Protein AF-0000000067510847 (afdb_homodimer)

Sequence (204 aa):
MKSINRYKFTFGEKTLTLTTDKDNLFMEEVERVAKEKYQALKNHLPEADDETIAILMAINTLSTQLSREIAIEKMEAEILDLRQKTLVGLQEKANQIDVNEVMKSINRYKFTFGEKTLTLTTDKDNLFMEEVERVAKEKYQALKNHLPEADDETIAILMAINTLSTQLSREIAIEKMEAEILDLRQKTLVGLQEKANQIDVNEV

Foldseek 3Di:
DLDWDWDWADQDPDIDIDTDSDDPVVVVVVRVVNVVQLVVVCVVVVPDDRVVSVVVVVVVVVVVVVVVVVVVVVVVVVVVVVVVVVVVVVVVVVVVVVVVVD/DLDWDWDWADQDPDIDIDTDSDDPVVVVVVRVVRVVQLVVVCVVVVPDDRVRSVVVVVVVVVVVVVVVVVVVVVVVVVVVVVVVVVVVVVVVVVVVVVVVVD

Nearest PDB structures (foldseek):
  2mmv-assembly1_B  TM=8.091E-01  e=3.536E-02  Geobacillus stearothermophilus
  2mmv-assembly1_B  TM=7.977E-01  e=3.903E-02  Geobacillus stearothermophilus
  3vr4-assembly1_G  TM=4.146E-01  e=9.503E+00  Enterococcus hirae

Structure (mmCIF, N/CA/C/O backbone):
data_AF-0000000067510847-model_v1
#
loop_
_entity.id
_entity.type
_entity.pdbx_description
1 polymer 'Hypothetical protei'
#
loop_
_atom_site.group_PDB
_atom_site.id
_atom_site.type_symbol
_atom_site.label_atom_id
_atom_site.label_alt_id
_atom_site.label_comp_id
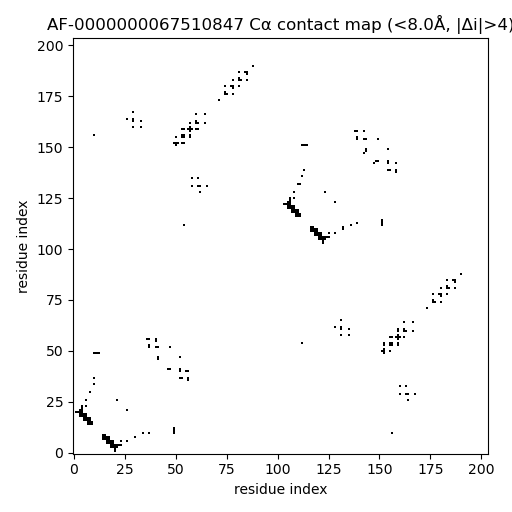_atom_site.label_asym_id
_atom_site.label_entity_id
_atom_site.label_seq_id
_atom_site.pdbx_PDB_ins_code
_atom_site.Cartn_x
_atom_site.Cartn_y
_atom_site.Cartn_z
_atom_site.occupancy
_atom_site.B_iso_or_equiv
_atom_site.auth_seq_id
_atom_site.auth_comp_id
_atom_site.auth_asym_id
_atom_site.auth_atom_id
_atom_site.pdbx_PDB_model_num
ATOM 1 N N . MET A 1 1 ? 23.875 8.562 -8.578 1 47.09 1 MET A N 1
ATOM 2 C CA . MET A 1 1 ? 23.453 7.309 -9.203 1 47.09 1 MET A CA 1
ATOM 3 C C . MET A 1 1 ? 22.719 6.422 -8.203 1 47.09 1 MET A C 1
ATOM 5 O O . MET A 1 1 ? 23.203 6.219 -7.082 1 47.09 1 MET A O 1
ATOM 9 N N . LYS A 1 2 ? 21.422 6.328 -8.297 1 62.88 2 LYS A N 1
ATOM 10 C CA . LYS A 1 2 ? 20.812 5.492 -7.266 1 62.88 2 LYS A CA 1
ATOM 11 C C . LYS A 1 2 ? 21.312 4.051 -7.359 1 62.88 2 LYS A C 1
ATOM 13 O O . LYS A 1 2 ? 21.422 3.492 -8.453 1 62.88 2 LYS A O 1
ATOM 18 N N . SER A 1 3 ? 22.078 3.643 -6.355 1 73.31 3 SER A N 1
ATOM 19 C CA . SER A 1 3 ? 22.719 2.334 -6.352 1 73.31 3 SER A CA 1
ATOM 20 C C . SER A 1 3 ? 21.703 1.218 -6.605 1 73.31 3 SER A C 1
ATOM 22 O O . SER A 1 3 ? 20.656 1.165 -5.961 1 73.31 3 SER A O 1
ATOM 24 N N . ILE A 1 4 ? 21.844 0.563 -7.828 1 84.19 4 ILE A N 1
ATOM 25 C CA . ILE A 1 4 ? 21.016 -0.591 -8.18 1 84.19 4 ILE A CA 1
ATOM 26 C C . ILE A 1 4 ? 21.453 -1.799 -7.352 1 84.19 4 ILE A C 1
ATOM 28 O O . ILE A 1 4 ? 22.641 -2.098 -7.242 1 84.19 4 ILE A O 1
ATOM 32 N N . ASN A 1 5 ? 20.469 -2.295 -6.613 1 88.06 5 ASN A N 1
ATOM 33 C CA . ASN A 1 5 ? 20.688 -3.447 -5.746 1 88.06 5 ASN A CA 1
ATOM 34 C C . ASN A 1 5 ? 19.906 -4.668 -6.23 1 88.06 5 ASN A C 1
ATOM 36 O O . ASN A 1 5 ? 18.828 -4.535 -6.793 1 88.06 5 ASN A O 1
ATOM 40 N N . ARG A 1 6 ? 20.672 -5.809 -6.035 1 93.5 6 ARG A N 1
ATOM 41 C CA . ARG A 1 6 ? 20 -7.078 -6.328 1 93.5 6 ARG A CA 1
ATOM 42 C C . ARG A 1 6 ? 19.625 -7.809 -5.047 1 93.5 6 ARG A C 1
ATOM 44 O O . ARG A 1 6 ? 20.453 -7.965 -4.148 1 93.5 6 ARG A O 1
ATOM 51 N N . TYR A 1 7 ? 18.312 -8.25 -4.938 1 96.31 7 TYR A N 1
ATOM 52 C CA . TYR A 1 7 ? 17.797 -8.875 -3.727 1 96.31 7 TYR A CA 1
ATOM 53 C C . TYR A 1 7 ? 17.047 -10.164 -4.059 1 96.31 7 TYR A C 1
ATOM 55 O O . TYR A 1 7 ? 16.156 -10.164 -4.914 1 96.31 7 TYR A O 1
ATOM 63 N N . LYS A 1 8 ? 17.469 -11.219 -3.35 1 96.88 8 LYS A N 1
ATOM 64 C CA . LYS A 1 8 ? 16.797 -12.5 -3.533 1 96.88 8 LYS A CA 1
ATOM 65 C C . LYS A 1 8 ? 15.57 -12.609 -2.625 1 96.88 8 LYS A C 1
ATOM 67 O O . LYS A 1 8 ? 15.688 -12.492 -1.401 1 96.88 8 LYS A O 1
ATOM 72 N N . PHE A 1 9 ? 14.375 -12.844 -3.232 1 97.25 9 PHE A N 1
ATOM 73 C CA . PHE A 1 9 ? 13.102 -12.93 -2.527 1 97.25 9 PHE A CA 1
ATOM 74 C C . PHE A 1 9 ? 12.438 -14.281 -2.76 1 97.25 9 PHE A C 1
ATOM 76 O O . PHE A 1 9 ? 12.289 -14.719 -3.902 1 97.25 9 PHE A O 1
ATOM 83 N N . THR A 1 10 ? 12.07 -14.867 -1.615 1 96.44 10 THR A N 1
ATOM 84 C CA . THR A 1 10 ? 11.406 -16.172 -1.721 1 96.44 10 THR A CA 1
ATOM 85 C C . THR A 1 10 ? 9.953 -16.062 -1.269 1 96.44 10 THR A C 1
ATOM 87 O O . THR A 1 10 ? 9.664 -15.531 -0.195 1 96.44 10 THR A O 1
ATOM 90 N N . PHE A 1 11 ? 9.023 -16.516 -2.049 1 96.81 11 PHE A N 1
ATOM 91 C CA . PHE A 1 11 ? 7.594 -16.609 -1.782 1 96.81 11 PHE A CA 1
ATOM 92 C C . PHE A 1 11 ? 7.09 -18.031 -2.039 1 96.81 11 PHE A C 1
ATOM 94 O O . PHE A 1 11 ? 7.066 -18.484 -3.184 1 96.81 11 PHE A O 1
ATOM 101 N N . GLY A 1 12 ? 6.598 -18.625 -0.978 1 92.75 12 GLY A N 1
ATOM 102 C CA . GLY A 1 12 ? 6.285 -20.047 -1.14 1 92.75 12 GLY A CA 1
ATOM 103 C C . GLY A 1 12 ? 7.461 -20.859 -1.644 1 92.75 12 GLY A C 1
ATOM 104 O O . GLY A 1 12 ? 8.539 -20.844 -1.044 1 92.75 12 GLY A O 1
ATOM 105 N N . GLU A 1 13 ? 7.254 -21.469 -2.807 1 92.5 13 GLU A N 1
ATOM 106 C CA . GLU A 1 13 ? 8.312 -22.312 -3.361 1 92.5 13 GLU A CA 1
ATOM 107 C C . GLU A 1 13 ? 9.117 -21.547 -4.414 1 92.5 13 GLU A C 1
ATOM 109 O O . GLU A 1 13 ? 10.109 -22.078 -4.938 1 92.5 13 GLU A O 1
ATOM 114 N N . LYS A 1 14 ? 8.773 -20.312 -4.652 1 95.69 14 LYS A N 1
ATOM 115 C CA . LYS A 1 14 ? 9.422 -19.562 -5.719 1 95.69 14 LYS A CA 1
ATOM 116 C C . LYS A 1 14 ? 10.398 -18.531 -5.148 1 95.69 14 LYS A C 1
ATOM 118 O O . LYS A 1 14 ? 10.086 -17.844 -4.18 1 95.69 14 LYS A O 1
ATOM 123 N N . THR A 1 15 ? 11.586 -18.562 -5.742 1 97.12 15 THR A N 1
ATOM 124 C CA . THR A 1 15 ? 12.594 -17.562 -5.434 1 97.12 15 THR A CA 1
ATOM 125 C C . THR A 1 15 ? 12.852 -16.656 -6.637 1 97.12 15 THR A C 1
ATOM 127 O O . THR A 1 15 ? 13.008 -17.156 -7.758 1 97.12 15 THR A O 1
ATOM 130 N N . LEU A 1 16 ? 12.836 -15.336 -6.379 1 96.62 16 LEU A N 1
ATOM 131 C CA . LEU A 1 16 ? 13.047 -14.336 -7.418 1 96.62 16 LEU A CA 1
ATOM 132 C C . LEU A 1 16 ? 14.195 -13.398 -7.043 1 96.62 16 LEU A C 1
ATOM 134 O O . LEU A 1 16 ? 14.352 -13.039 -5.875 1 96.62 16 LEU A O 1
ATOM 138 N N . THR A 1 17 ? 14.992 -13.078 -8.062 1 96.56 17 THR A N 1
ATOM 139 C CA . THR A 1 17 ? 15.961 -12 -7.871 1 96.56 17 THR A CA 1
ATOM 140 C C . THR A 1 17 ? 15.375 -10.664 -8.328 1 96.56 17 THR A C 1
ATOM 142 O O . THR A 1 17 ? 15.023 -10.5 -9.492 1 96.56 17 THR A O 1
ATOM 145 N N . LEU A 1 18 ? 15.312 -9.773 -7.387 1 95.88 18 LEU A N 1
ATOM 146 C CA . LEU A 1 18 ? 14.719 -8.469 -7.645 1 95.88 18 LEU A CA 1
ATOM 147 C C . LEU A 1 18 ? 15.797 -7.402 -7.812 1 95.88 18 LEU A C 1
ATOM 149 O O . LEU A 1 18 ? 16.797 -7.402 -7.086 1 95.88 18 LEU A O 1
ATOM 153 N N . THR A 1 19 ? 15.617 -6.555 -8.773 1 94.5 19 THR A N 1
ATOM 154 C CA . THR A 1 19 ? 16.422 -5.355 -8.93 1 94.5 19 THR A CA 1
ATOM 155 C C . THR A 1 19 ? 15.703 -4.137 -8.359 1 94.5 19 THR A C 1
ATOM 157 O O . THR A 1 19 ? 14.539 -3.898 -8.664 1 94.5 19 THR A O 1
ATOM 160 N N . THR A 1 20 ? 16.422 -3.457 -7.426 1 93.81 20 THR A N 1
ATOM 161 C CA . THR A 1 20 ? 15.742 -2.381 -6.719 1 93.81 20 THR A CA 1
ATOM 162 C C . THR A 1 20 ? 16.703 -1.241 -6.406 1 93.81 20 THR A C 1
ATOM 164 O O . THR A 1 20 ? 17.922 -1.431 -6.422 1 93.81 20 THR A O 1
ATOM 167 N N . ASP A 1 21 ? 16.156 -0.081 -6.234 1 93.31 21 ASP A N 1
ATOM 168 C CA . ASP A 1 21 ? 16.938 1.066 -5.781 1 93.31 21 ASP A CA 1
ATOM 169 C C . ASP A 1 21 ? 16.922 1.177 -4.258 1 93.31 21 ASP A C 1
ATOM 171 O O . ASP A 1 21 ? 17.562 2.066 -3.689 1 93.31 21 ASP A O 1
ATOM 175 N N . LYS A 1 22 ? 16.219 0.198 -3.617 1 94.44 22 LYS A N 1
ATOM 176 C CA . LYS A 1 22 ? 16.125 0.182 -2.16 1 94.44 22 LYS A CA 1
ATOM 177 C C . LYS A 1 22 ? 17.281 -0.608 -1.546 1 94.44 22 LYS A C 1
ATOM 179 O O . LYS A 1 22 ? 17.812 -1.531 -2.17 1 94.44 22 LYS A O 1
ATOM 184 N N . ASP A 1 23 ? 17.641 -0.23 -0.343 1 93.38 23 ASP A N 1
ATOM 185 C CA . ASP A 1 23 ? 18.75 -0.931 0.309 1 93.38 23 ASP A CA 1
ATOM 186 C C . ASP A 1 23 ? 18.281 -2.266 0.888 1 93.38 23 ASP A C 1
ATOM 188 O O . ASP A 1 23 ? 17.078 -2.537 0.95 1 93.38 23 ASP A O 1
ATOM 192 N N . ASN A 1 24 ? 19.281 -3.039 1.397 1 92.69 24 ASN A N 1
ATOM 193 C CA . ASN A 1 24 ? 19 -4.398 1.851 1 92.69 24 ASN A CA 1
ATOM 194 C C . ASN A 1 24 ? 18.141 -4.402 3.107 1 92.69 24 ASN A C 1
ATOM 196 O O . ASN A 1 24 ? 17.266 -5.266 3.268 1 92.69 24 ASN A O 1
ATOM 200 N N . LEU A 1 25 ? 18.406 -3.504 3.992 1 94.75 25 LEU A N 1
ATOM 201 C CA . LEU A 1 25 ? 17.625 -3.455 5.227 1 94.75 25 LEU A CA 1
ATOM 202 C C . LEU A 1 25 ? 16.156 -3.217 4.93 1 94.75 25 LEU A C 1
ATOM 204 O O . LEU A 1 25 ? 15.281 -3.844 5.543 1 94.75 25 LEU A O 1
ATOM 208 N N . PHE A 1 26 ? 15.914 -2.35 4.02 1 96 26 PHE A N 1
ATOM 209 C CA . PHE A 1 26 ? 14.539 -2.078 3.602 1 96 26 PHE A CA 1
ATOM 210 C C . PHE A 1 26 ? 13.914 -3.311 2.955 1 96 26 PHE A C 1
ATOM 212 O O . PHE A 1 26 ? 12.781 -3.672 3.268 1 96 26 PHE A O 1
ATOM 219 N N . MET A 1 27 ? 14.656 -3.982 2.121 1 96.69 27 MET A N 1
ATOM 220 C CA . MET A 1 27 ? 14.148 -5.148 1.409 1 96.69 27 MET A CA 1
ATOM 221 C C . MET A 1 27 ? 13.906 -6.309 2.369 1 96.69 27 MET A C 1
ATOM 223 O O . MET A 1 27 ? 12.977 -7.098 2.178 1 96.69 27 MET A O 1
ATOM 227 N N . GLU A 1 28 ? 14.695 -6.387 3.369 1 96.81 28 GLU A N 1
ATOM 228 C CA . GLU A 1 28 ? 14.477 -7.387 4.414 1 96.81 28 GLU A CA 1
ATOM 229 C C . GLU A 1 28 ? 13.156 -7.148 5.133 1 96.81 28 GLU A C 1
ATOM 231 O O . GLU A 1 28 ? 12.461 -8.102 5.492 1 96.81 28 GLU A O 1
ATOM 236 N N . GLU A 1 29 ? 12.852 -5.902 5.332 1 97.31 29 GLU A N 1
ATOM 237 C CA . GLU A 1 29 ? 11.586 -5.562 5.973 1 97.31 29 GLU A CA 1
ATOM 238 C C . GLU A 1 29 ? 10.406 -5.914 5.074 1 97.31 29 GLU A C 1
ATOM 240 O O . GLU A 1 29 ? 9.391 -6.426 5.547 1 97.31 29 GLU A O 1
ATOM 245 N N . VAL A 1 30 ? 10.555 -5.625 3.799 1 97.69 30 VAL A N 1
ATOM 246 C CA . VAL A 1 30 ? 9.523 -6.004 2.842 1 97.69 30 VAL A CA 1
ATOM 247 C C . VAL A 1 30 ? 9.289 -7.512 2.895 1 97.69 30 VAL A C 1
ATOM 249 O O . VAL A 1 30 ? 8.148 -7.973 2.961 1 97.69 30 VAL A O 1
ATOM 252 N N . GLU A 1 31 ? 10.398 -8.234 2.863 1 97.75 31 GLU A N 1
ATOM 253 C CA . GLU A 1 31 ? 10.305 -9.688 2.889 1 97.75 31 GLU A CA 1
ATOM 254 C C . GLU A 1 31 ? 9.648 -10.18 4.176 1 97.75 31 GLU A C 1
ATOM 256 O O . GLU A 1 31 ? 8.844 -11.109 4.148 1 97.75 31 GLU A O 1
ATOM 261 N N . ARG A 1 32 ? 10.055 -9.602 5.273 1 97.56 32 ARG A N 1
ATOM 262 C CA . ARG A 1 32 ? 9.484 -9.984 6.562 1 97.56 32 ARG A CA 1
ATOM 263 C C . ARG A 1 32 ? 7.977 -9.781 6.574 1 97.56 32 ARG A C 1
ATOM 265 O O . ARG A 1 32 ? 7.23 -10.688 6.961 1 97.56 32 ARG A O 1
ATOM 272 N N . VAL A 1 33 ? 7.512 -8.648 6.16 1 97.75 33 VAL A N 1
ATOM 273 C CA . VAL A 1 33 ? 6.086 -8.352 6.125 1 97.75 33 VAL A CA 1
ATOM 274 C C . VAL A 1 33 ? 5.383 -9.305 5.164 1 97.75 33 VAL A C 1
ATOM 276 O O . VAL A 1 33 ? 4.309 -9.828 5.477 1 97.75 33 VAL A O 1
ATOM 279 N N . ALA A 1 34 ? 5.984 -9.5 4.031 1 98.19 34 ALA A N 1
ATOM 280 C CA . ALA A 1 34 ? 5.414 -10.422 3.053 1 98.19 34 ALA A CA 1
ATOM 281 C C . ALA A 1 34 ? 5.25 -11.82 3.643 1 98.19 34 ALA A C 1
ATOM 283 O O . ALA A 1 34 ? 4.215 -12.461 3.457 1 98.19 34 ALA A O 1
ATOM 284 N N . LYS A 1 35 ? 6.258 -12.297 4.309 1 97.5 35 LYS A N 1
ATOM 285 C CA . LYS A 1 35 ? 6.238 -13.625 4.906 1 97.5 35 LYS A CA 1
ATOM 286 C C . LYS A 1 35 ? 5.152 -13.734 5.969 1 97.5 35 LYS A C 1
ATOM 288 O O . LYS A 1 35 ? 4.453 -14.75 6.051 1 97.5 35 LYS A O 1
ATOM 293 N N . GLU A 1 36 ? 5.039 -12.75 6.738 1 97.94 36 GLU A N 1
ATOM 294 C CA . GLU A 1 36 ? 3.996 -12.727 7.758 1 97.94 36 GLU A CA 1
ATOM 295 C C . GLU A 1 36 ? 2.607 -12.797 7.129 1 97.94 36 GLU A C 1
ATOM 297 O O . GLU A 1 36 ? 1.747 -13.547 7.586 1 97.94 36 GLU A O 1
ATOM 302 N N . LYS A 1 37 ? 2.42 -12.039 6.125 1 97.56 37 LYS A N 1
ATOM 303 C CA . LYS A 1 37 ? 1.133 -12.031 5.434 1 97.56 37 LYS A CA 1
ATOM 304 C C . LYS A 1 37 ? 0.874 -13.359 4.73 1 97.56 37 LYS A C 1
ATOM 306 O O . LYS A 1 37 ? -0.258 -13.852 4.711 1 97.56 37 LYS A O 1
ATOM 311 N N . TYR A 1 38 ? 1.878 -13.906 4.148 1 98.12 38 TYR A N 1
ATOM 312 C CA . TYR A 1 38 ? 1.772 -15.219 3.52 1 98.12 38 TYR A CA 1
ATOM 313 C C . TYR A 1 38 ? 1.28 -16.266 4.516 1 98.12 38 TYR A C 1
ATOM 315 O O . TYR A 1 38 ? 0.342 -17.016 4.23 1 98.12 38 TYR A O 1
ATOM 323 N N . GLN A 1 39 ? 1.951 -16.266 5.664 1 97.5 39 GLN A N 1
ATOM 324 C CA . GLN A 1 39 ? 1.61 -17.25 6.688 1 97.5 39 GLN A CA 1
ATOM 325 C C . GLN A 1 39 ? 0.181 -17.047 7.184 1 97.5 39 GLN A C 1
ATOM 327 O O . GLN A 1 39 ? -0.553 -18.031 7.379 1 97.5 39 GLN A O 1
ATOM 332 N N . ALA A 1 40 ? -0.202 -15.859 7.324 1 97.62 40 ALA A N 1
ATOM 333 C CA . ALA A 1 40 ? -1.565 -15.562 7.758 1 97.62 40 ALA A CA 1
ATOM 334 C C . ALA A 1 40 ? -2.584 -16.047 6.73 1 97.62 40 ALA A C 1
ATOM 336 O O . ALA A 1 40 ? -3.596 -16.656 7.09 1 97.62 40 ALA A O 1
ATOM 337 N N . LEU A 1 41 ? -2.324 -15.758 5.488 1 97.56 41 LEU A N 1
ATOM 338 C CA . LEU A 1 41 ? -3.211 -16.188 4.41 1 97.56 41 LEU A CA 1
ATOM 339 C C . LEU A 1 41 ? -3.27 -17.703 4.32 1 97.56 41 LEU A C 1
ATOM 341 O O . LEU A 1 41 ? -4.348 -18.281 4.168 1 97.56 41 LEU A O 1
ATOM 345 N N . LYS A 1 42 ? -2.09 -18.344 4.48 1 96.94 42 LYS A N 1
ATOM 346 C CA . LYS A 1 42 ? -2.021 -19.797 4.422 1 96.94 42 LYS A CA 1
ATOM 347 C C . LYS A 1 42 ? -2.779 -20.438 5.59 1 96.94 42 LYS A C 1
ATOM 349 O O . LYS A 1 42 ? -3.396 -21.484 5.434 1 96.94 42 LYS A O 1
ATOM 354 N N . ASN A 1 43 ? -2.684 -19.828 6.695 1 97.81 43 ASN A N 1
ATOM 355 C CA . ASN A 1 43 ? -3.426 -20.312 7.852 1 97.81 43 ASN A CA 1
ATOM 356 C C . ASN A 1 43 ? -4.934 -20.234 7.625 1 97.81 43 ASN A C 1
ATOM 358 O O . ASN A 1 43 ? -5.676 -21.125 8.07 1 97.81 43 ASN A O 1
ATOM 362 N N . HIS A 1 44 ? -5.344 -19.25 6.969 1 96.25 44 HIS A N 1
ATOM 363 C CA . HIS A 1 44 ? -6.762 -19.047 6.691 1 96.25 44 HIS A CA 1
ATOM 364 C C . HIS A 1 44 ? -7.23 -19.906 5.531 1 96.25 44 HIS A C 1
ATOM 366 O O . HIS A 1 44 ? -8.398 -20.297 5.477 1 96.25 44 HIS A O 1
ATOM 372 N N . LEU A 1 45 ? -6.289 -20.109 4.582 1 97.19 45 LEU A N 1
ATOM 373 C CA . LEU A 1 45 ? -6.582 -20.906 3.389 1 97.19 45 LEU A CA 1
ATOM 374 C C . LEU A 1 45 ? -5.551 -22.016 3.207 1 97.19 45 LEU A C 1
ATOM 376 O O . LEU A 1 45 ? -4.789 -22 2.238 1 97.19 45 LEU A O 1
ATOM 380 N N . PRO A 1 46 ? -5.629 -23.078 4.012 1 97.19 46 PRO A N 1
ATOM 381 C CA . PRO A 1 46 ? -4.566 -24.078 4.031 1 97.19 46 PRO A CA 1
ATOM 382 C C . PRO A 1 46 ? -4.449 -24.844 2.713 1 97.19 46 PRO A C 1
ATOM 384 O O . PRO A 1 46 ? -3.365 -25.328 2.369 1 97.19 46 PRO A O 1
ATOM 387 N N . GLU A 1 47 ? -5.504 -24.906 1.917 1 97.31 47 GLU A N 1
ATOM 388 C CA . GLU A 1 47 ? -5.496 -25.703 0.688 1 97.31 47 GLU A CA 1
ATOM 389 C C . GLU A 1 47 ? -5.148 -24.828 -0.52 1 97.31 47 GLU A C 1
ATOM 391 O O . GLU A 1 47 ? -4.973 -25.344 -1.627 1 97.31 47 GLU A O 1
ATOM 396 N N . ALA A 1 48 ? -5.066 -23.516 -0.325 1 96.69 48 ALA A N 1
ATOM 397 C CA . ALA A 1 48 ? -4.785 -22.625 -1.444 1 96.69 48 ALA A CA 1
ATOM 398 C C . ALA A 1 48 ? -3.361 -22.812 -1.96 1 96.69 48 ALA A C 1
ATOM 400 O O . ALA A 1 48 ? -2.428 -22.984 -1.174 1 96.69 48 ALA A O 1
ATOM 401 N N . ASP A 1 49 ? -3.25 -22.828 -3.307 1 96.44 49 ASP A N 1
ATOM 402 C CA . ASP A 1 49 ? -1.912 -22.906 -3.881 1 96.44 49 ASP A CA 1
ATOM 403 C C . ASP A 1 49 ? -1.189 -21.578 -3.785 1 96.44 49 ASP A C 1
ATOM 405 O O . ASP A 1 49 ? -1.795 -20.562 -3.424 1 96.44 49 ASP A O 1
ATOM 409 N N . ASP A 1 50 ? 0.045 -21.578 -4.047 1 96.75 50 ASP A N 1
ATOM 410 C CA . ASP A 1 50 ? 0.878 -20.391 -3.881 1 96.75 50 ASP A CA 1
ATOM 411 C C . ASP A 1 50 ? 0.432 -19.266 -4.816 1 96.75 50 ASP A C 1
ATOM 413 O O . ASP A 1 50 ? 0.527 -18.094 -4.473 1 96.75 50 ASP A O 1
ATOM 417 N N . GLU A 1 51 ? -0.018 -19.609 -6.008 1 97.12 51 GLU A N 1
ATOM 418 C CA . GLU A 1 51 ? -0.527 -18.578 -6.922 1 97.12 51 GLU A CA 1
ATOM 419 C C . GLU A 1 51 ? -1.722 -17.844 -6.32 1 97.12 51 GLU A C 1
ATOM 421 O O . GLU A 1 51 ? -1.785 -16.625 -6.359 1 97.12 51 GLU A O 1
ATOM 426 N N . THR A 1 52 ? -2.635 -18.578 -5.781 1 97.69 52 THR A N 1
ATOM 427 C CA . THR A 1 52 ? -3.809 -18 -5.133 1 97.69 52 THR A CA 1
ATOM 428 C C . THR A 1 52 ? -3.396 -17.094 -3.975 1 97.69 52 THR A C 1
ATOM 430 O O . THR A 1 52 ? -3.904 -15.984 -3.84 1 97.69 52 THR A O 1
ATOM 433 N N . ILE A 1 53 ? -2.447 -17.547 -3.186 1 98.25 53 ILE A N 1
ATOM 434 C CA . ILE A 1 53 ? -1.973 -16.766 -2.043 1 98.25 53 ILE A CA 1
ATOM 435 C C . ILE A 1 53 ? -1.315 -15.477 -2.531 1 98.25 53 ILE A C 1
ATOM 437 O O . ILE A 1 53 ? -1.539 -14.406 -1.964 1 98.25 53 ILE A O 1
ATOM 441 N N . ALA A 1 54 ? -0.524 -15.57 -3.584 1 98.31 54 ALA A N 1
ATOM 442 C CA . ALA A 1 54 ? 0.132 -14.391 -4.145 1 98.31 54 ALA A CA 1
ATOM 443 C C . ALA A 1 54 ? -0.894 -13.375 -4.648 1 98.31 54 ALA A C 1
ATOM 445 O O . ALA A 1 54 ? -0.741 -12.172 -4.438 1 98.31 54 ALA A O 1
ATOM 446 N N . ILE A 1 55 ? -1.914 -13.867 -5.27 1 98.38 55 ILE A N 1
ATOM 447 C CA . ILE A 1 55 ? -2.959 -13 -5.801 1 98.38 55 ILE A CA 1
ATOM 448 C C . ILE A 1 55 ? -3.691 -12.312 -4.652 1 98.38 55 ILE A C 1
ATOM 450 O O . ILE A 1 55 ? -3.895 -11.094 -4.68 1 98.38 55 ILE A O 1
ATOM 454 N N . LEU A 1 56 ? -4.082 -13.023 -3.662 1 98.19 56 LEU A N 1
ATOM 455 C CA . LEU A 1 56 ? -4.754 -12.461 -2.494 1 98.19 56 LEU A CA 1
ATOM 456 C C . LEU A 1 56 ? -3.867 -11.43 -1.807 1 98.19 56 LEU A C 1
ATOM 458 O O . LEU A 1 56 ? -4.355 -10.383 -1.37 1 98.19 56 LEU A O 1
ATOM 462 N N . MET A 1 57 ? -2.602 -11.719 -1.709 1 98.25 57 MET A N 1
ATOM 463 C CA . MET A 1 57 ? -1.668 -10.773 -1.11 1 98.25 57 MET A CA 1
ATOM 464 C C . MET A 1 57 ? -1.595 -9.492 -1.932 1 98.25 57 MET A C 1
ATOM 466 O O . MET A 1 57 ? -1.629 -8.391 -1.377 1 98.25 57 MET A O 1
ATOM 470 N N . ALA A 1 58 ? -1.483 -9.625 -3.234 1 98.31 58 ALA A N 1
ATOM 471 C CA . ALA A 1 58 ? -1.443 -8.461 -4.125 1 98.31 58 ALA A CA 1
ATOM 472 C C . ALA A 1 58 ? -2.697 -7.609 -3.967 1 98.31 58 ALA A C 1
ATOM 474 O O . ALA A 1 58 ? -2.609 -6.391 -3.801 1 98.31 58 ALA A O 1
ATOM 475 N N . ILE A 1 59 ? -3.822 -8.219 -3.973 1 98 59 ILE A N 1
ATOM 476 C CA . ILE A 1 59 ? -5.098 -7.516 -3.877 1 98 59 ILE A CA 1
ATOM 477 C C . ILE A 1 59 ? -5.203 -6.82 -2.523 1 98 59 ILE A C 1
ATOM 479 O O . ILE A 1 59 ? -5.582 -5.648 -2.449 1 98 59 ILE A O 1
ATOM 483 N N . ASN A 1 60 ? -4.91 -7.543 -1.472 1 96.62 60 ASN A N 1
ATOM 484 C CA . ASN A 1 60 ? -4.984 -6.984 -0.126 1 96.62 60 ASN A CA 1
ATOM 485 C C . ASN A 1 60 ? -4.035 -5.801 0.042 1 96.62 60 ASN A C 1
ATOM 487 O O . ASN A 1 60 ? -4.402 -4.789 0.644 1 96.62 60 ASN A O 1
ATOM 491 N N . THR A 1 61 ? -2.855 -5.938 -0.464 1 97.75 61 THR A N 1
ATOM 492 C CA . THR A 1 61 ? -1.88 -4.859 -0.323 1 97.75 61 THR A CA 1
ATOM 493 C C . THR A 1 61 ? -2.275 -3.658 -1.174 1 97.75 61 THR A C 1
ATOM 495 O O . THR A 1 61 ? -2.109 -2.51 -0.752 1 97.75 61 THR A O 1
ATOM 498 N N . LEU A 1 62 ? -2.783 -3.887 -2.383 1 97.75 62 LEU A N 1
ATOM 499 C CA . LEU A 1 62 ? -3.262 -2.795 -3.225 1 97.75 62 LEU A CA 1
ATOM 500 C C . LEU A 1 62 ? -4.438 -2.08 -2.57 1 97.75 62 LEU A C 1
ATOM 502 O O . LEU A 1 62 ? -4.512 -0.849 -2.586 1 97.75 62 LEU A O 1
ATOM 506 N N . SER A 1 63 ? -5.379 -2.838 -2.051 1 96.94 63 SER A N 1
ATOM 507 C CA . SER A 1 63 ? -6.516 -2.277 -1.328 1 96.94 63 SER A CA 1
ATOM 508 C C . SER A 1 63 ? -6.055 -1.358 -0.202 1 96.94 63 SER A C 1
ATOM 510 O O . SER A 1 63 ? -6.543 -0.232 -0.074 1 96.94 63 SER A O 1
ATOM 512 N N . THR A 1 64 ? -5.148 -1.826 0.611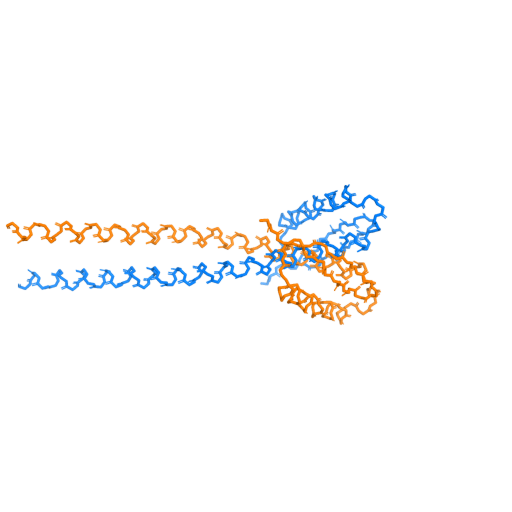 1 95.75 64 THR A N 1
ATOM 513 C CA . THR A 1 64 ? -4.613 -1.042 1.718 1 95.75 64 THR A CA 1
ATOM 514 C C . THR A 1 64 ? -3.91 0.21 1.201 1 95.75 64 THR A C 1
ATOM 516 O O . THR A 1 64 ? -4.074 1.296 1.761 1 95.75 64 THR A O 1
ATOM 519 N N . GLN A 1 65 ? -3.135 0.031 0.154 1 95.44 65 GLN A N 1
ATOM 520 C CA . GLN A 1 65 ? -2.418 1.16 -0.428 1 95.44 65 GLN A CA 1
ATOM 521 C C . G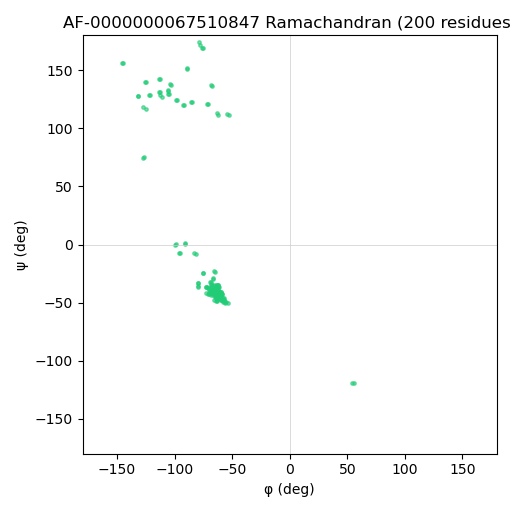LN A 1 65 ? -3.383 2.25 -0.886 1 95.44 65 GLN A C 1
ATOM 523 O O . GLN A 1 65 ? -3.162 3.434 -0.623 1 95.44 65 GLN A O 1
ATOM 528 N N . LEU A 1 66 ? -4.383 1.898 -1.571 1 96 66 LEU A N 1
ATOM 529 C CA . LEU A 1 66 ? -5.359 2.863 -2.066 1 96 66 LEU A CA 1
ATOM 530 C C . LEU A 1 66 ? -6.047 3.58 -0.912 1 96 66 LEU A C 1
ATOM 532 O O . LEU A 1 66 ? -6.266 4.793 -0.969 1 96 66 LEU A O 1
ATOM 536 N N . SER A 1 67 ? -6.375 2.85 0.13 1 95.06 67 SER A N 1
ATOM 537 C CA . SER A 1 67 ? -6.98 3.451 1.314 1 95.06 67 SER A CA 1
ATOM 538 C C . SER A 1 67 ? -6.039 4.461 1.961 1 95.06 67 SER A C 1
ATOM 540 O O . SER A 1 67 ? -6.465 5.543 2.371 1 95.06 67 SER A O 1
ATOM 542 N N . ARG A 1 68 ? -4.785 4.105 2.031 1 93.38 68 ARG A N 1
ATOM 543 C CA . ARG A 1 68 ? -3.789 4.98 2.643 1 93.38 68 ARG A CA 1
ATOM 544 C C . ARG A 1 68 ? -3.578 6.234 1.805 1 93.38 68 ARG A C 1
ATOM 546 O O . ARG A 1 68 ? -3.332 7.316 2.346 1 93.38 68 ARG A O 1
ATOM 553 N N . GLU A 1 69 ? -3.668 6.082 0.477 1 93.25 69 GLU A N 1
ATOM 554 C CA . GLU A 1 69 ? -3.516 7.242 -0.395 1 93.25 69 GLU A CA 1
ATOM 555 C C . GLU A 1 69 ? -4.629 8.258 -0.164 1 93.25 69 GLU A C 1
ATOM 557 O O . GLU A 1 69 ? -4.395 9.469 -0.2 1 93.25 69 GLU A O 1
ATOM 562 N N . ILE A 1 70 ? -5.785 7.812 0.087 1 92.62 70 ILE A N 1
ATOM 563 C CA . ILE A 1 70 ? -6.91 8.688 0.4 1 92.62 70 ILE A CA 1
ATOM 564 C C . ILE A 1 70 ? -6.641 9.422 1.713 1 92.62 70 ILE A C 1
ATOM 566 O O . ILE A 1 70 ? -6.863 10.633 1.812 1 92.62 70 ILE A O 1
ATOM 570 N N . ALA A 1 71 ? -6.145 8.695 2.68 1 91.12 71 ALA A N 1
ATOM 571 C CA . ALA A 1 71 ? -5.82 9.281 3.977 1 91.12 71 ALA A CA 1
ATOM 572 C C . ALA A 1 71 ? -4.723 10.336 3.844 1 91.12 71 ALA A C 1
ATOM 574 O O . ALA A 1 71 ? -4.777 11.383 4.488 1 91.12 71 ALA A O 1
ATOM 575 N N . ILE A 1 72 ? -3.738 10.039 3.041 1 93.81 72 ILE A N 1
ATOM 576 C CA . ILE A 1 72 ? -2.621 10.945 2.82 1 93.81 72 ILE A CA 1
ATOM 577 C C . ILE A 1 72 ? -3.127 12.242 2.199 1 93.81 72 ILE A C 1
ATOM 579 O O . ILE A 1 72 ? -2.709 13.336 2.596 1 93.81 72 ILE A O 1
ATOM 583 N N . GLU A 1 73 ? -4 12.133 1.259 1 93.56 73 GLU A N 1
ATOM 584 C CA . GLU A 1 73 ? -4.574 13.32 0.627 1 93.56 73 GLU A CA 1
ATOM 585 C C . GLU A 1 73 ? -5.289 14.195 1.648 1 93.56 73 GLU A C 1
ATOM 587 O O . GLU A 1 73 ? -5.164 15.422 1.617 1 93.56 73 GLU A O 1
ATOM 592 N N . LYS A 1 74 ? -6.004 13.547 2.488 1 94.06 74 LYS A N 1
ATOM 593 C CA . LYS A 1 74 ? -6.703 14.273 3.539 1 94.06 74 LYS A CA 1
ATOM 594 C C . LYS A 1 74 ? -5.719 14.961 4.48 1 94.06 74 LYS A C 1
ATOM 596 O O . LYS A 1 74 ? -5.938 16.109 4.887 1 94.06 74 LYS A O 1
ATOM 601 N N . MET A 1 75 ? -4.656 14.266 4.785 1 94.5 75 MET A N 1
ATOM 602 C CA . MET A 1 75 ? -3.631 14.836 5.664 1 94.5 75 MET A CA 1
ATOM 603 C C . MET A 1 75 ? -2.936 16.016 4.996 1 94.5 75 MET A C 1
ATOM 605 O O . MET A 1 75 ? -2.656 17.016 5.648 1 94.5 75 MET A O 1
ATOM 609 N N . GLU A 1 76 ? -2.693 15.828 3.73 1 94.5 76 GLU A N 1
ATOM 610 C CA . GLU A 1 76 ? -2.064 16.922 2.988 1 94.5 76 GLU A CA 1
ATOM 611 C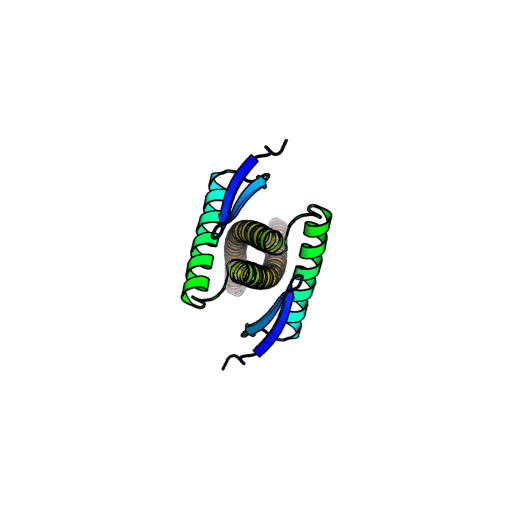 C . GLU A 1 76 ? -2.955 18.156 2.969 1 94.5 76 GLU A C 1
ATOM 613 O O . GLU A 1 76 ? -2.467 19.281 3.115 1 94.5 76 GLU A O 1
ATOM 618 N N . ALA A 1 77 ? -4.215 17.953 2.799 1 94.94 77 ALA A N 1
ATOM 619 C CA . ALA A 1 77 ? -5.168 19.062 2.816 1 94.94 77 ALA A CA 1
ATOM 620 C C . ALA A 1 77 ? -5.199 19.734 4.184 1 94.94 77 ALA A C 1
ATOM 622 O O . ALA A 1 77 ? -5.27 20.969 4.277 1 94.94 77 ALA A O 1
ATOM 623 N N . GLU A 1 78 ? -5.129 18.906 5.156 1 94.06 78 GLU A N 1
ATOM 624 C CA . GLU A 1 78 ? -5.117 19.422 6.52 1 94.06 78 GLU A CA 1
ATOM 625 C C . GLU A 1 78 ? -3.848 20.219 6.801 1 94.06 78 GLU A C 1
ATOM 627 O O . GLU A 1 78 ? -3.896 21.281 7.441 1 94.06 78 GLU A O 1
ATOM 632 N N . ILE A 1 79 ? -2.734 19.781 6.379 1 94 79 ILE A N 1
ATOM 633 C CA . ILE A 1 79 ? -1.451 20.453 6.57 1 94 79 ILE A CA 1
ATOM 634 C C . ILE A 1 79 ? -1.464 21.797 5.859 1 94 79 ILE A C 1
ATOM 636 O O . ILE A 1 79 ? -1.022 22.812 6.422 1 94 79 ILE A O 1
ATOM 640 N N . LEU A 1 80 ? -2.01 21.781 4.672 1 93.5 80 LEU A N 1
ATOM 641 C CA . LEU A 1 80 ? -2.09 23.016 3.908 1 93.5 80 LEU A CA 1
ATOM 642 C C . LEU A 1 80 ? -2.961 24.047 4.625 1 93.5 80 LEU A C 1
ATOM 644 O O . LEU A 1 80 ? -2.592 25.219 4.727 1 93.5 80 LEU A O 1
ATOM 648 N N . ASP A 1 81 ? -4.078 23.578 5.129 1 94.56 81 ASP A N 1
ATOM 649 C CA . ASP A 1 81 ? -4.984 24.453 5.871 1 94.56 81 ASP A CA 1
ATOM 650 C C . ASP A 1 81 ? -4.301 25.016 7.113 1 94.56 81 ASP A C 1
ATOM 652 O O . ASP A 1 81 ? -4.387 26.219 7.383 1 94.56 81 ASP A O 1
ATOM 656 N N . LEU A 1 82 ? -3.549 24.234 7.812 1 92.38 82 LEU A N 1
ATOM 657 C CA . LEU A 1 82 ? -2.887 24.641 9.047 1 92.38 82 LEU A CA 1
ATOM 658 C C . LEU A 1 82 ? -1.725 25.594 8.758 1 92.38 82 LEU A C 1
ATOM 660 O O . LEU A 1 82 ? -1.473 26.516 9.516 1 92.38 82 LEU A O 1
ATOM 664 N N . ARG A 1 83 ? -1.068 25.297 7.652 1 91.88 83 ARG A N 1
ATOM 665 C CA . ARG A 1 83 ? 0.029 26.172 7.262 1 91.88 83 ARG A CA 1
ATOM 666 C C . ARG A 1 83 ? -0.484 27.562 6.914 1 91.88 83 ARG A C 1
ATOM 668 O O . ARG A 1 83 ? 0.124 28.562 7.289 1 91.88 83 ARG A O 1
ATOM 675 N N . GLN A 1 84 ? -1.562 27.641 6.254 1 92.38 84 GLN A N 1
ATOM 676 C CA . GLN A 1 84 ? -2.176 28.922 5.898 1 92.38 84 GLN A CA 1
ATOM 677 C C . GLN A 1 84 ? -2.646 29.672 7.141 1 92.38 84 GLN A C 1
ATOM 679 O O . GLN A 1 84 ? -2.445 30.875 7.258 1 92.38 84 GLN A O 1
ATOM 684 N N . LYS A 1 85 ? -3.195 28.984 8.008 1 89.44 85 LYS A N 1
ATOM 685 C CA . LYS A 1 85 ? -3.678 29.578 9.25 1 89.44 85 LYS A CA 1
ATOM 686 C C . LYS A 1 85 ? -2.52 30.125 10.086 1 89.44 85 LYS A C 1
ATOM 688 O O . LYS A 1 85 ? -2.621 31.188 10.68 1 89.44 85 LYS A O 1
ATOM 693 N N . THR A 1 86 ? -1.447 29.344 10.102 1 88.69 86 THR A N 1
ATOM 694 C CA . THR A 1 86 ? -0.275 29.75 10.859 1 88.69 86 THR A CA 1
ATOM 695 C C . THR A 1 86 ? 0.372 30.984 10.234 1 88.69 86 THR A C 1
ATOM 697 O O . THR A 1 86 ? 0.8 31.891 10.938 1 88.69 86 THR A O 1
ATOM 700 N N . LEU A 1 87 ? 0.433 30.984 9 1 86.06 87 LEU A N 1
ATOM 701 C CA . LEU A 1 87 ? 1.022 32.094 8.289 1 86.06 87 LEU A CA 1
ATOM 702 C C . LEU A 1 87 ? 0.2 33.375 8.508 1 86.06 87 LEU A C 1
ATOM 704 O O . LEU A 1 87 ? 0.757 34.438 8.727 1 86.06 87 LEU A O 1
ATOM 708 N N . VAL A 1 88 ? -1.064 33.344 8.438 1 85.81 88 VAL A N 1
ATOM 709 C CA . VAL A 1 88 ? -1.957 34.469 8.633 1 85.81 88 VAL A CA 1
ATOM 710 C C . VAL A 1 88 ? -1.815 35 10.062 1 85.81 88 VAL A C 1
ATOM 712 O O . VAL A 1 88 ? -1.792 36.219 10.281 1 85.81 88 VAL A O 1
ATOM 715 N N . GLY A 1 89 ? -1.683 34.094 10.984 1 81.81 89 GLY A N 1
ATOM 716 C CA . GLY A 1 89 ? -1.485 34.531 12.359 1 81.81 89 GLY A CA 1
ATOM 717 C C . GLY A 1 89 ? -0.183 35.25 12.578 1 81.81 89 GLY A C 1
ATOM 718 O O . GLY A 1 89 ? -0.149 36.281 13.289 1 81.81 89 GLY A O 1
ATOM 719 N N . LEU A 1 90 ? 0.811 34.875 11.922 1 82.06 90 LEU A N 1
ATOM 720 C CA . LEU A 1 90 ? 2.121 35.5 12.039 1 82.06 90 LEU A CA 1
ATOM 721 C C . LEU A 1 90 ? 2.121 36.875 11.375 1 82.06 90 LEU A C 1
ATOM 723 O O . LEU A 1 90 ? 2.715 37.812 11.898 1 82.06 90 LEU A O 1
ATOM 727 N N . GLN A 1 91 ? 1.507 37 10.25 1 85.25 91 GLN A N 1
ATOM 728 C CA . GLN A 1 91 ? 1.406 38.281 9.539 1 85.25 91 GLN A CA 1
ATOM 729 C C . GLN A 1 91 ? 0.631 39.312 10.367 1 85.25 91 GLN A C 1
ATOM 731 O O . GLN A 1 91 ? 1.014 40.469 10.43 1 85.25 91 GLN A O 1
ATOM 736 N N . GLU A 1 92 ? -0.458 38.969 10.984 1 85.12 92 GLU A N 1
ATOM 737 C CA . GLU A 1 92 ? -1.261 39.844 11.828 1 85.12 92 GLU A CA 1
ATOM 738 C C . GLU A 1 92 ? -0.464 40.312 13.031 1 85.12 92 GLU A C 1
ATOM 740 O O . GLU A 1 92 ? -0.56 41.5 13.414 1 85.12 92 GLU A O 1
ATOM 745 N N . LYS A 1 93 ? 0.374 39.531 13.57 1 83.31 93 LYS A N 1
ATOM 746 C CA . LYS A 1 93 ? 1.222 39.906 14.695 1 83.31 93 LYS A CA 1
ATOM 747 C C . LYS A 1 93 ? 2.291 40.906 14.273 1 83.31 93 LYS A C 1
ATOM 749 O O . LYS A 1 93 ? 2.561 41.875 14.992 1 83.31 93 LYS A O 1
ATOM 754 N N . ALA A 1 94 ? 2.84 40.656 13.172 1 86.12 94 ALA A N 1
ATOM 755 C CA . ALA A 1 94 ? 3.869 41.562 12.648 1 86.12 94 ALA A CA 1
ATOM 756 C C . ALA A 1 94 ? 3.301 42.938 12.391 1 86.12 94 ALA A C 1
ATOM 758 O O . ALA A 1 94 ? 3.943 43.969 12.703 1 86.12 94 ALA A O 1
ATOM 759 N N . ASN A 1 95 ? 2.107 43 11.945 1 86.56 95 ASN A N 1
ATOM 760 C CA . ASN A 1 95 ? 1.455 44.281 11.648 1 86.56 95 ASN A CA 1
ATOM 761 C C . ASN A 1 95 ? 1.096 45.031 12.922 1 86.56 95 ASN A C 1
ATOM 763 O O . ASN A 1 95 ? 1.113 46.25 12.938 1 86.56 95 ASN A O 1
ATOM 767 N N . GLN A 1 96 ? 0.68 44.469 14.008 1 79.12 96 GLN A N 1
ATOM 768 C CA . GLN A 1 96 ? 0.328 45.094 15.281 1 79.12 96 GLN A CA 1
ATOM 769 C C . GLN A 1 96 ? 1.56 45.656 15.969 1 79.12 96 GLN A C 1
ATOM 771 O O . GLN A 1 96 ? 1.495 46.75 16.562 1 79.12 96 GLN A O 1
ATOM 776 N N . ILE A 1 97 ? 2.678 45.062 15.898 1 78.56 97 ILE A N 1
ATOM 777 C CA . ILE A 1 97 ? 3.914 45.562 16.484 1 78.56 97 ILE A CA 1
ATOM 778 C C . ILE A 1 97 ? 4.352 46.844 15.789 1 78.56 97 ILE A C 1
ATOM 780 O O . ILE A 1 97 ? 4.793 47.781 16.438 1 78.56 97 ILE A O 1
ATOM 784 N N . ASP A 1 98 ? 4.246 46.969 14.492 1 78.31 98 ASP A N 1
ATOM 785 C CA . ASP A 1 98 ? 4.633 48.125 13.719 1 78.31 98 ASP A CA 1
ATOM 786 C C . ASP A 1 98 ? 3.736 49.344 14.055 1 78.31 98 ASP A C 1
ATOM 788 O O . ASP A 1 98 ? 4.203 50.469 14.102 1 78.31 98 ASP A O 1
ATOM 792 N N . VAL A 1 99 ? 2.498 49.188 14.438 1 78.5 99 VAL A N 1
ATOM 793 C CA . VAL A 1 99 ? 1.566 50.281 14.742 1 78.5 99 VAL A CA 1
ATOM 794 C C . VAL A 1 99 ? 1.844 50.812 16.141 1 78.5 99 VAL A C 1
ATOM 796 O O . VAL A 1 99 ? 1.745 52.031 16.375 1 78.5 99 VAL A O 1
ATOM 799 N N . ASN A 1 100 ? 2.197 50.062 17.047 1 67.81 100 ASN A N 1
ATOM 800 C CA . ASN A 1 100 ? 2.441 50.531 18.406 1 67.81 100 ASN A CA 1
ATOM 801 C C . ASN A 1 100 ? 3.766 51.281 18.5 1 67.81 100 ASN A C 1
ATOM 803 O O . ASN A 1 100 ? 4.035 51.938 19.5 1 67.81 100 ASN A O 1
ATOM 807 N N . GLU A 1 101 ? 4.617 51 17.641 1 66.81 101 GLU A N 1
ATOM 808 C CA . GLU A 1 101 ? 5.91 51.688 17.688 1 66.81 101 GLU A CA 1
ATOM 809 C C . GLU A 1 101 ? 5.832 53.031 17.016 1 66.81 101 GLU A C 1
ATOM 811 O O . GLU A 1 101 ? 6.695 53.906 17.234 1 66.81 101 GLU A O 1
ATOM 816 N N . VAL A 1 102 ? 4.648 53.25 16.375 1 58.78 102 VAL A N 1
ATOM 817 C CA . VAL A 1 102 ? 4.504 54.625 15.953 1 58.78 102 VAL A CA 1
ATOM 818 C C . VAL A 1 102 ? 3.736 55.406 17.016 1 58.78 102 VAL A C 1
ATOM 820 O O . VAL A 1 102 ? 2.771 54.906 17.594 1 58.78 102 VAL A O 1
ATOM 823 N N . MET B 1 1 ? -23.109 -2.871 11.5 1 47.59 1 MET B N 1
ATOM 824 C CA . MET B 1 1 ? -22.594 -4.109 10.914 1 47.59 1 MET B CA 1
ATOM 825 C C . MET B 1 1 ? -21.875 -3.834 9.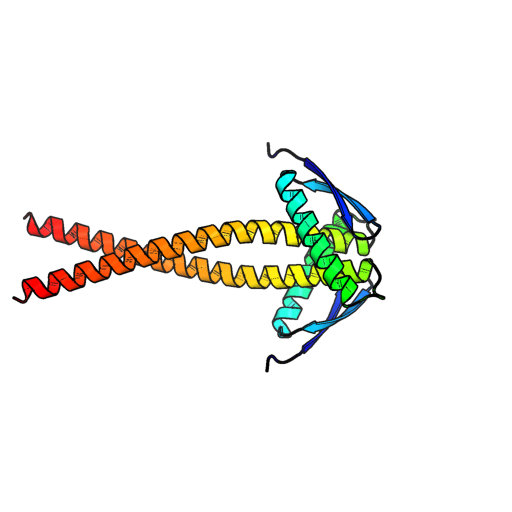602 1 47.59 1 MET B C 1
ATOM 827 O O . MET B 1 1 ? -22.375 -3.105 8.75 1 47.59 1 MET B O 1
ATOM 831 N N . LYS B 1 2 ? -20.578 -3.941 9.578 1 62.88 2 LYS B N 1
ATOM 832 C CA . LYS B 1 2 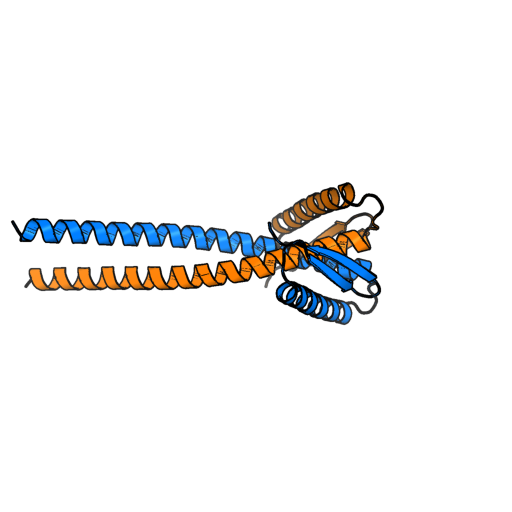? -19.984 -3.623 8.281 1 62.88 2 LYS B CA 1
ATOM 833 C C . LYS B 1 2 ? -20.438 -4.598 7.203 1 62.88 2 LYS B C 1
ATOM 835 O O . LYS B 1 2 ? -20.469 -5.809 7.422 1 62.88 2 LYS B O 1
ATOM 840 N N . SER B 1 3 ? -21.188 -4.074 6.281 1 72.25 3 SER B N 1
ATOM 841 C CA . SER B 1 3 ? -21.812 -4.902 5.246 1 72.25 3 SER B CA 1
ATOM 842 C C . SER B 1 3 ? -20.766 -5.738 4.516 1 72.25 3 SER B C 1
ATOM 844 O O . SER B 1 3 ? -19.734 -5.219 4.09 1 72.25 3 SER B O 1
ATOM 846 N N . ILE B 1 4 ? -20.844 -7.105 4.73 1 83.75 4 ILE B N 1
ATOM 847 C CA . ILE B 1 4 ? -19.984 -8.055 4.027 1 83.75 4 ILE B CA 1
ATOM 848 C C . ILE B 1 4 ? -20.406 -8.133 2.559 1 83.75 4 ILE B C 1
ATOM 850 O O . ILE B 1 4 ? -21.594 -8.266 2.248 1 83.75 4 ILE B O 1
ATOM 854 N N . ASN B 1 5 ? -19.438 -7.809 1.714 1 87.94 5 ASN B N 1
ATOM 855 C CA . ASN B 1 5 ? -19.641 -7.816 0.269 1 87.94 5 ASN B CA 1
ATOM 856 C C . ASN B 1 5 ? -18.812 -8.906 -0.406 1 87.94 5 ASN B C 1
ATOM 858 O O . ASN B 1 5 ? -17.719 -9.234 0.057 1 87.94 5 ASN B O 1
ATOM 862 N N . ARG B 1 6 ? -19.531 -9.469 -1.437 1 93.31 6 ARG B N 1
ATOM 863 C CA . ARG B 1 6 ? -18.812 -10.438 -2.262 1 93.31 6 ARG B CA 1
ATOM 864 C C . ARG B 1 6 ? -18.453 -9.844 -3.617 1 93.31 6 ARG B C 1
ATOM 866 O O . ARG B 1 6 ? -19.297 -9.242 -4.281 1 93.31 6 ARG B O 1
ATOM 873 N N . TYR B 1 7 ? -17.125 -9.961 -4.027 1 96.25 7 TYR B N 1
ATOM 874 C CA . TYR B 1 7 ? -16.625 -9.359 -5.258 1 96.25 7 TYR B CA 1
ATOM 875 C C . TYR B 1 7 ? -15.812 -10.367 -6.062 1 96.25 7 TYR B C 1
ATOM 877 O O . TYR B 1 7 ? -14.906 -11 -5.535 1 96.25 7 TYR B O 1
ATOM 885 N N . LYS B 1 8 ? -16.219 -10.477 -7.332 1 96.81 8 LYS B N 1
ATOM 886 C CA . LYS B 1 8 ? -15.469 -11.359 -8.227 1 96.81 8 LYS B CA 1
ATOM 887 C C . LYS B 1 8 ? -14.273 -10.641 -8.836 1 96.81 8 LYS B C 1
ATOM 889 O O . LYS B 1 8 ? -14.43 -9.609 -9.5 1 96.81 8 LYS B O 1
ATOM 894 N N . PHE B 1 9 ? -13.047 -11.195 -8.625 1 97.38 9 PHE B N 1
ATOM 895 C CA . PHE B 1 9 ? -11.797 -10.602 -9.078 1 97.38 9 PHE B CA 1
ATOM 896 C C . PHE B 1 9 ? -11.047 -11.562 -9.992 1 97.38 9 PHE B C 1
ATOM 898 O O . PHE B 1 9 ? -10.828 -12.719 -9.648 1 97.38 9 PHE B O 1
ATOM 905 N N . THR B 1 10 ? -10.688 -10.992 -11.156 1 96.69 10 THR B N 1
ATOM 906 C CA . THR B 1 10 ? -9.938 -11.805 -12.102 1 96.69 10 THR B CA 1
ATOM 907 C C . THR B 1 10 ? -8.5 -11.297 -12.234 1 96.69 10 THR B C 1
ATOM 909 O O . THR B 1 10 ? -8.273 -10.109 -12.453 1 96.69 10 THR B O 1
ATOM 912 N N . PHE B 1 11 ? -7.531 -12.125 -12.062 1 97.19 11 PHE B N 1
ATOM 913 C CA . PHE B 1 11 ? -6.105 -11.875 -12.242 1 97.19 11 PHE B CA 1
ATOM 914 C C . PHE B 1 11 ? -5.5 -12.883 -13.211 1 97.19 11 PHE B C 1
ATOM 916 O O . PHE B 1 11 ? -5.418 -14.07 -12.906 1 97.19 11 PHE B O 1
ATOM 923 N N . GLY B 1 12 ? -5.008 -12.352 -14.336 1 93.44 12 GLY B N 1
ATOM 924 C CA . GLY B 1 12 ? -4.598 -13.289 -15.367 1 93.44 12 GLY B CA 1
ATOM 925 C C . GLY B 1 12 ? -5.703 -14.25 -15.781 1 93.44 12 GLY B C 1
ATOM 926 O O . GLY B 1 12 ? -6.789 -13.812 -16.172 1 93.44 12 GLY B O 1
ATOM 927 N N . GLU B 1 13 ? -5.438 -15.539 -15.57 1 92.5 13 GLU B N 1
ATOM 928 C CA . GLU B 1 13 ? -6.418 -16.531 -15.977 1 92.5 13 GLU B CA 1
ATOM 929 C C . GLU B 1 13 ? -7.258 -17 -14.789 1 92.5 13 GLU B C 1
ATOM 931 O O . GLU B 1 13 ? -8.195 -17.781 -14.945 1 92.5 13 GLU B O 1
ATOM 936 N N . LYS B 1 14 ? -6.988 -16.469 -13.617 1 95.62 14 LYS B N 1
ATOM 937 C CA . LYS B 1 14 ? -7.664 -16.922 -12.406 1 95.62 14 LYS B CA 1
ATOM 938 C C . LYS B 1 14 ? -8.703 -15.914 -11.938 1 95.62 14 LYS B C 1
ATOM 940 O O . LYS B 1 14 ? -8.453 -14.703 -11.945 1 95.62 14 LYS B O 1
ATOM 945 N N . THR B 1 15 ? -9.891 -16.469 -11.633 1 97.06 15 THR B N 1
ATOM 946 C CA . THR B 1 15 ? -10.953 -15.672 -11.039 1 97.06 15 THR B CA 1
ATOM 947 C C . THR B 1 15 ? -11.234 -16.125 -9.609 1 97.06 15 THR B C 1
ATOM 949 O O . THR B 1 15 ? -11.336 -17.328 -9.344 1 97.06 15 THR B O 1
ATOM 952 N N . LEU B 1 16 ? -11.297 -15.117 -8.688 1 96.38 16 LEU B N 1
ATOM 953 C CA . LEU B 1 16 ? -11.547 -15.375 -7.27 1 96.38 16 LEU B CA 1
ATOM 954 C C . LEU B 1 16 ? -12.734 -14.562 -6.77 1 96.38 16 LEU B C 1
ATOM 956 O O . LEU B 1 16 ? -12.922 -13.414 -7.184 1 96.38 16 LEU B O 1
ATOM 960 N N . THR B 1 17 ? -13.531 -15.227 -5.93 1 96.5 17 THR B N 1
ATOM 961 C CA . THR B 1 17 ? -14.547 -14.469 -5.211 1 96.5 17 THR B CA 1
ATOM 962 C C . THR B 1 17 ? -14.016 -14 -3.857 1 96.5 17 THR B C 1
ATOM 964 O O . THR B 1 17 ? -13.648 -14.82 -3.014 1 96.5 17 THR B O 1
ATOM 967 N N . LEU B 1 18 ? -14.016 -12.703 -3.707 1 95.62 18 LEU B N 1
ATOM 968 C CA . LEU B 1 18 ? -13.461 -12.102 -2.498 1 95.62 18 LEU B CA 1
ATOM 969 C C . LEU B 1 18 ? -14.578 -11.641 -1.564 1 95.62 18 LEU B C 1
ATOM 971 O O . LEU B 1 18 ? -15.594 -11.109 -2.02 1 95.62 18 LEU B O 1
ATOM 975 N N . THR B 1 19 ? -14.398 -11.891 -0.3 1 94.38 19 THR B N 1
ATOM 976 C CA . THR B 1 19 ? -15.242 -11.312 0.739 1 94.38 19 THR B CA 1
ATOM 977 C C . THR B 1 19 ? -14.578 -10.086 1.362 1 94.38 19 THR B C 1
ATOM 979 O O . THR B 1 19 ? -13.414 -10.148 1.759 1 94.38 19 THR B O 1
ATOM 982 N N . THR B 1 20 ? -15.32 -8.969 1.316 1 93.69 20 THR B N 1
ATOM 983 C CA . THR B 1 20 ? -14.688 -7.727 1.745 1 93.69 20 THR B CA 1
ATOM 984 C C . THR B 1 20 ? -15.695 -6.828 2.459 1 93.69 20 THR B C 1
ATOM 986 O O . THR B 1 20 ? -16.906 -7 2.312 1 93.69 20 THR B O 1
ATOM 989 N N . ASP B 1 21 ? -15.18 -5.953 3.285 1 93.12 21 ASP B N 1
ATOM 990 C CA . ASP B 1 21 ? -16 -4.934 3.924 1 93.12 21 ASP B CA 1
ATOM 991 C C . ASP B 1 21 ? -16.031 -3.654 3.088 1 93.12 21 ASP B C 1
ATOM 993 O O . ASP B 1 21 ? -16.734 -2.697 3.438 1 93.12 21 ASP B O 1
ATOM 997 N N . LYS B 1 22 ? -15.312 -3.705 1.922 1 94.38 22 LYS B N 1
ATOM 998 C CA . LYS B 1 22 ? -15.266 -2.551 1.027 1 94.38 22 LYS B CA 1
ATOM 999 C C . LYS B 1 22 ? -16.406 -2.59 0.022 1 94.38 22 LYS B C 1
ATOM 1001 O O . LYS B 1 22 ? -16.891 -3.668 -0.344 1 94.38 22 LYS B O 1
ATOM 1006 N N . ASP B 1 23 ? -16.812 -1.423 -0.398 1 93.31 23 ASP B N 1
ATOM 1007 C CA . ASP B 1 23 ? -17.906 -1.377 -1.354 1 93.31 23 ASP B CA 1
ATOM 1008 C C . ASP B 1 23 ? -17.422 -1.714 -2.764 1 93.31 23 ASP B C 1
ATOM 1010 O O . ASP B 1 23 ? -16.219 -1.771 -3.018 1 93.31 23 ASP B O 1
ATOM 1014 N N . ASN B 1 24 ? -18.422 -1.858 -3.686 1 92.69 24 ASN B N 1
ATOM 1015 C CA . ASN B 1 24 ? -18.109 -2.316 -5.035 1 92.69 24 ASN B CA 1
ATOM 1016 C C . ASN B 1 24 ? -17.312 -1.276 -5.812 1 92.69 24 ASN B C 1
ATOM 1018 O O . ASN B 1 24 ? -16.438 -1.628 -6.602 1 92.69 24 ASN B O 1
ATOM 1022 N N .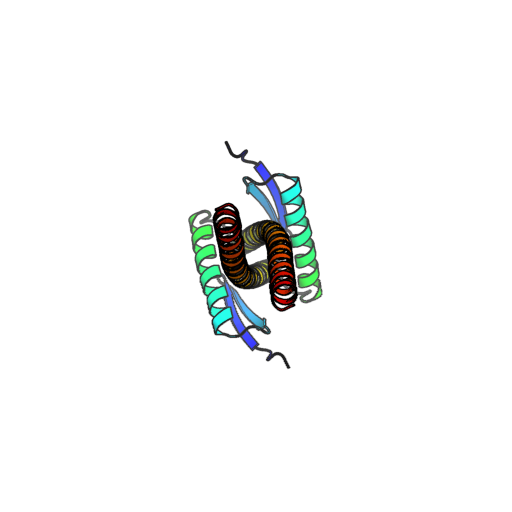 LEU B 1 25 ? -17.641 -0.042 -5.621 1 94.81 25 LEU B N 1
ATOM 1023 C CA . LEU B 1 25 ? -16.922 1.007 -6.336 1 94.81 25 LEU B CA 1
ATOM 1024 C C . LEU B 1 25 ? -15.438 0.993 -5.977 1 94.81 25 LEU B C 1
ATOM 1026 O O . LEU B 1 25 ? -14.578 1.143 -6.852 1 94.81 25 LEU B O 1
ATOM 1030 N N . PHE B 1 26 ? -15.172 0.836 -4.742 1 96.19 26 PHE B N 1
ATOM 1031 C CA . PHE B 1 26 ? -13.789 0.743 -4.289 1 96.19 26 PHE B CA 1
ATOM 1032 C C . PHE B 1 26 ? -13.109 -0.491 -4.867 1 96.19 26 PHE B C 1
ATOM 1034 O O . PHE B 1 26 ? -11.977 -0.415 -5.348 1 96.19 26 PHE B O 1
ATOM 1041 N N . MET B 1 27 ? -13.82 -1.61 -4.891 1 96.69 27 MET B N 1
ATOM 1042 C CA . MET B 1 27 ? -13.25 -2.861 -5.379 1 96.69 27 MET B CA 1
ATOM 1043 C C . MET B 1 27 ? -13.008 -2.797 -6.883 1 96.69 27 MET B C 1
ATOM 1045 O O . MET B 1 27 ? -12.047 -3.387 -7.391 1 96.69 27 MET B O 1
ATOM 1049 N N . GLU B 1 28 ? -13.836 -2.088 -7.555 1 96.88 28 GLU B N 1
ATOM 1050 C CA . GLU B 1 28 ? -13.625 -1.856 -8.984 1 96.88 28 GLU B CA 1
ATOM 1051 C C . GLU B 1 28 ? -12.336 -1.07 -9.227 1 96.88 28 GLU B C 1
ATOM 1053 O O . GLU B 1 28 ? -11.625 -1.33 -10.195 1 96.88 28 GLU B O 1
ATOM 1058 N N . GLU B 1 29 ? -12.086 -0.139 -8.367 1 97.5 29 GLU B N 1
ATOM 1059 C CA . GLU B 1 29 ? -10.859 0.641 -8.477 1 97.5 29 GLU B CA 1
ATOM 1060 C C . GLU B 1 29 ? -9.633 -0.222 -8.203 1 97.5 29 GLU B C 1
ATOM 1062 O O . GLU B 1 29 ? -8.617 -0.108 -8.898 1 97.5 29 GLU B O 1
ATOM 1067 N N . VAL B 1 30 ? -9.734 -1.058 -7.203 1 97.88 30 VAL B N 1
ATOM 1068 C CA . VAL B 1 30 ? -8.656 -1.991 -6.914 1 97.88 30 VAL B CA 1
ATOM 1069 C C . VAL B 1 30 ? -8.375 -2.852 -8.148 1 97.88 30 VAL B C 1
ATOM 1071 O O . VAL B 1 30 ? -7.219 -3.018 -8.547 1 97.88 30 VAL B O 1
ATOM 1074 N N . GLU B 1 31 ? -9.43 -3.379 -8.711 1 97.88 31 GLU B N 1
ATOM 1075 C CA . GLU B 1 31 ? -9.289 -4.242 -9.883 1 97.88 31 GLU B CA 1
ATOM 1076 C C . GLU B 1 31 ? -8.664 -3.484 -11.055 1 97.88 31 GLU B C 1
ATOM 1078 O O . GLU B 1 31 ? -7.816 -4.023 -11.766 1 97.88 31 GLU B O 1
ATOM 1083 N N . ARG B 1 32 ? -9.141 -2.281 -11.273 1 97.69 32 ARG B N 1
ATOM 1084 C CA . ARG B 1 32 ? -8.609 -1.46 -12.352 1 97.69 32 ARG B CA 1
ATOM 1085 C C . ARG B 1 32 ? -7.113 -1.238 -12.188 1 97.69 32 ARG B C 1
ATOM 1087 O O . ARG B 1 32 ? -6.344 -1.442 -13.133 1 97.69 32 ARG B O 1
ATOM 1094 N N . VAL B 1 33 ? -6.691 -0.845 -11.039 1 98.06 33 VAL B N 1
ATOM 1095 C CA . VAL B 1 33 ? -5.281 -0.599 -10.766 1 98.06 33 VAL B CA 1
ATOM 1096 C C . VAL B 1 33 ? -4.492 -1.898 -10.906 1 98.06 33 VAL B C 1
ATOM 1098 O O . VAL B 1 33 ? -3.402 -1.911 -11.484 1 98.06 33 VAL B O 1
ATOM 1101 N N . ALA B 1 34 ? -5.051 -2.941 -10.367 1 98.38 34 ALA B N 1
ATOM 1102 C CA . ALA B 1 34 ? -4.398 -4.242 -10.477 1 98.38 34 ALA B CA 1
ATOM 1103 C C . ALA B 1 34 ? -4.176 -4.621 -11.938 1 98.38 34 ALA B C 1
ATOM 1105 O O . ALA B 1 34 ? -3.1 -5.098 -12.305 1 98.38 34 ALA B O 1
ATOM 1106 N N . LYS B 1 35 ? -5.168 -4.449 -12.75 1 97.88 35 LYS B N 1
ATOM 1107 C CA . LYS B 1 35 ? -5.094 -4.789 -14.172 1 97.88 35 LYS B CA 1
ATOM 1108 C C . LYS B 1 35 ? -4.031 -3.955 -14.883 1 97.88 35 LYS B C 1
ATOM 1110 O O . LYS B 1 35 ? -3.275 -4.477 -15.703 1 97.88 35 LYS B O 1
ATOM 1115 N N . GLU B 1 36 ? -4 -2.729 -14.578 1 98.19 36 GLU B N 1
ATOM 1116 C CA . GLU B 1 36 ? -2.994 -1.847 -15.164 1 98.19 36 GLU B CA 1
ATOM 1117 C C . GLU B 1 36 ? -1.583 -2.291 -14.789 1 98.19 36 GLU B C 1
ATOM 1119 O O . GLU B 1 36 ? -0.697 -2.352 -15.648 1 98.19 36 GLU B O 1
ATOM 1124 N N . LYS B 1 37 ? -1.415 -2.59 -13.562 1 97.88 37 LYS B N 1
ATOM 1125 C CA . LYS B 1 37 ? -0.106 -3.037 -13.094 1 97.88 37 LYS B CA 1
ATOM 1126 C C . LYS B 1 37 ? 0.254 -4.398 -13.68 1 97.88 37 LYS B C 1
ATOM 1128 O O . LYS B 1 37 ? 1.414 -4.652 -14.008 1 97.88 37 LYS B O 1
ATOM 1133 N N . TYR B 1 38 ? -0.689 -5.273 -13.781 1 98.44 38 TYR B N 1
ATOM 1134 C CA . TYR B 1 38 ? -0.49 -6.574 -14.406 1 98.44 38 TYR B CA 1
ATOM 1135 C C . TYR B 1 38 ? 0.042 -6.426 -15.828 1 98.44 38 TYR B C 1
ATOM 1137 O O . TYR B 1 38 ? 1.038 -7.055 -16.188 1 98.44 38 TYR B O 1
ATOM 1145 N N . GLN B 1 39 ? -0.654 -5.566 -16.562 1 97.94 39 GLN B N 1
ATOM 1146 C CA . GLN B 1 39 ? -0.277 -5.367 -17.953 1 97.94 39 GLN B CA 1
ATOM 1147 C C . GLN B 1 39 ? 1.122 -4.77 -18.062 1 97.94 39 GLN B C 1
ATOM 1149 O O . GLN B 1 39 ? 1.912 -5.184 -18.922 1 97.94 39 GLN B O 1
ATOM 1154 N N . ALA B 1 40 ? 1.431 -3.896 -17.219 1 97.94 40 ALA B N 1
ATOM 1155 C CA . ALA B 1 40 ? 2.758 -3.285 -17.234 1 97.94 40 ALA B CA 1
ATOM 1156 C C . ALA B 1 40 ? 3.838 -4.32 -16.922 1 97.94 40 ALA B C 1
ATOM 1158 O O . ALA B 1 40 ? 4.875 -4.359 -17.594 1 97.94 40 ALA B O 1
ATOM 1159 N N . LEU B 1 41 ? 3.582 -5.102 -15.93 1 97.81 41 LEU B N 1
ATOM 1160 C CA . LEU B 1 41 ? 4.527 -6.141 -15.539 1 97.81 41 LEU B CA 1
ATOM 1161 C C . LEU B 1 41 ? 4.68 -7.176 -16.656 1 97.81 41 LEU B C 1
ATOM 1163 O O . LEU B 1 41 ? 5.793 -7.602 -16.953 1 97.81 41 LEU B O 1
ATOM 1167 N N . LYS B 1 42 ? 3.543 -7.516 -17.266 1 97.25 42 LYS B N 1
ATOM 1168 C CA . LYS B 1 42 ? 3.564 -8.492 -18.359 1 97.25 42 LYS B CA 1
ATOM 1169 C C . LYS B 1 42 ? 4.328 -7.949 -19.562 1 97.25 42 LYS B C 1
ATOM 1171 O O . LYS B 1 42 ? 5.012 -8.703 -20.266 1 97.25 42 LYS B O 1
ATOM 1176 N N . ASN B 1 43 ? 4.16 -6.73 -19.812 1 98 43 ASN B N 1
ATOM 1177 C CA . ASN B 1 43 ? 4.902 -6.105 -20.891 1 98 43 ASN B CA 1
ATOM 1178 C C . ASN B 1 43 ? 6.406 -6.156 -20.656 1 98 43 ASN B C 1
ATOM 1180 O O . ASN B 1 43 ? 7.184 -6.332 -21.594 1 98 43 ASN B O 1
ATOM 1184 N N . HIS B 1 44 ? 6.789 -6.012 -19.469 1 96.44 44 HIS B N 1
ATOM 1185 C CA . HIS B 1 44 ? 8.195 -6.02 -19.094 1 96.44 44 HIS B CA 1
ATOM 1186 C C . HIS B 1 44 ? 8.734 -7.445 -19 1 96.44 44 HIS B C 1
ATOM 1188 O O . HIS B 1 44 ? 9.922 -7.684 -19.219 1 96.44 44 HIS B O 1
ATOM 1194 N N . LEU B 1 45 ? 7.812 -8.344 -18.578 1 97.38 45 LEU B N 1
ATOM 1195 C CA . LEU B 1 45 ? 8.164 -9.75 -18.391 1 97.38 45 LEU B CA 1
ATOM 1196 C C . LEU B 1 45 ? 7.191 -10.648 -19.156 1 97.38 45 LEU B C 1
ATOM 1198 O O . LEU B 1 45 ? 6.441 -11.414 -18.547 1 97.38 45 LEU B O 1
ATOM 1202 N N . PRO B 1 46 ? 7.312 -10.719 -20.484 1 97.38 46 PRO B N 1
ATOM 1203 C CA . PRO B 1 46 ? 6.305 -11.391 -21.297 1 97.38 46 PRO B CA 1
ATOM 1204 C C . PRO B 1 46 ? 6.23 -12.891 -21.016 1 97.38 46 PRO B C 1
ATOM 1206 O O . PRO B 1 46 ? 5.176 -13.508 -21.188 1 97.38 46 PRO B O 1
ATOM 1209 N N . GLU B 1 47 ? 7.285 -13.5 -20.516 1 97.44 47 GLU B N 1
ATOM 1210 C CA . GLU B 1 47 ? 7.324 -14.945 -20.328 1 97.44 47 GLU B CA 1
ATOM 1211 C C . GLU B 1 47 ? 6.938 -15.312 -18.891 1 97.44 47 GLU B C 1
ATOM 1213 O O . GLU B 1 47 ? 6.793 -16.5 -18.562 1 97.44 47 GLU B O 1
ATOM 1218 N N . ALA B 1 48 ? 6.789 -14.32 -18.031 1 96.94 48 ALA B N 1
ATOM 1219 C CA . ALA B 1 48 ? 6.469 -14.602 -16.625 1 96.94 48 ALA B CA 1
ATOM 1220 C C . ALA B 1 48 ? 5.062 -15.18 -16.5 1 96.94 48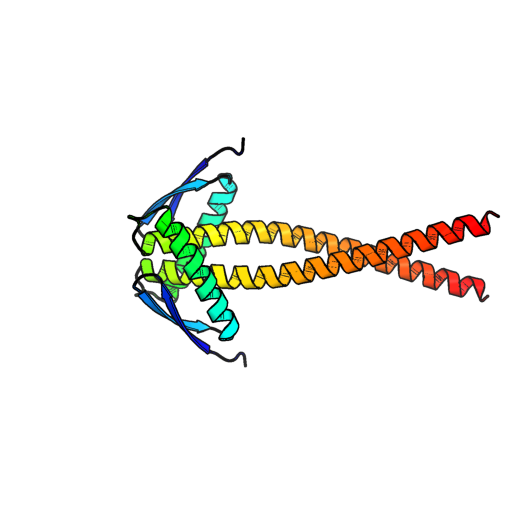 ALA B C 1
ATOM 1222 O O . ALA B 1 48 ? 4.129 -14.727 -17.156 1 96.94 48 ALA B O 1
ATOM 1223 N N . ASP B 1 49 ? 4.973 -16.234 -15.648 1 96.94 49 ASP B N 1
ATOM 1224 C CA . ASP B 1 49 ? 3.645 -16.781 -15.383 1 96.94 49 ASP B CA 1
ATOM 1225 C C . ASP B 1 49 ? 2.865 -15.891 -14.422 1 96.94 49 ASP B C 1
ATOM 1227 O O . ASP B 1 49 ? 3.418 -14.938 -13.859 1 96.94 49 ASP B O 1
ATOM 1231 N N . ASP B 1 50 ? 1.631 -16.156 -14.281 1 97.12 50 ASP B N 1
ATOM 1232 C CA . ASP B 1 50 ? 0.744 -15.312 -13.492 1 97.12 50 ASP B CA 1
ATOM 1233 C C . ASP B 1 50 ? 1.16 -15.305 -12.023 1 97.12 50 ASP B C 1
ATOM 1235 O O . ASP B 1 50 ? 1.004 -14.289 -11.336 1 97.12 50 ASP B O 1
ATOM 1239 N N . GLU B 1 51 ? 1.655 -16.406 -11.5 1 97.44 51 GLU B N 1
ATOM 1240 C CA . GLU B 1 51 ? 2.152 -16.438 -10.125 1 97.44 51 GLU B CA 1
ATOM 1241 C C . GLU B 1 51 ? 3.291 -15.445 -9.922 1 97.44 51 GLU B C 1
ATOM 1243 O O . GLU B 1 51 ? 3.293 -14.68 -8.953 1 97.44 51 GLU B O 1
ATOM 1248 N N . THR B 1 52 ? 4.219 -15.453 -10.82 1 97.88 52 THR B N 1
ATOM 1249 C CA . THR B 1 52 ? 5.348 -14.531 -10.766 1 97.88 52 THR B CA 1
ATOM 1250 C C . THR B 1 52 ? 4.871 -13.086 -10.812 1 97.88 52 THR B C 1
ATOM 1252 O O . THR B 1 52 ? 5.332 -12.25 -10.031 1 97.88 52 THR B O 1
ATOM 1255 N N . ILE B 1 53 ? 3.926 -12.797 -11.672 1 98.44 53 ILE B N 1
ATOM 1256 C CA . ILE B 1 53 ? 3.393 -11.445 -11.805 1 98.44 53 ILE B CA 1
ATOM 1257 C C . ILE B 1 53 ? 2.703 -11.031 -10.508 1 98.44 53 ILE B C 1
ATOM 1259 O O . ILE B 1 53 ? 2.883 -9.906 -10.039 1 98.44 53 ILE B O 1
ATOM 1263 N N . ALA B 1 54 ? 1.944 -11.922 -9.93 1 98.5 54 ALA B N 1
ATOM 1264 C CA . ALA B 1 54 ? 1.261 -11.625 -8.672 1 98.5 54 ALA B CA 1
ATOM 1265 C C . ALA B 1 54 ? 2.264 -11.344 -7.555 1 98.5 54 ALA B C 1
ATOM 1267 O O . ALA B 1 54 ? 2.068 -10.422 -6.758 1 98.5 54 ALA B O 1
ATOM 1268 N N . ILE B 1 55 ? 3.297 -12.109 -7.508 1 98.38 55 ILE B N 1
ATOM 1269 C CA . ILE B 1 55 ? 4.328 -11.93 -6.492 1 98.38 55 ILE B CA 1
ATOM 1270 C C . ILE B 1 55 ? 4.996 -10.57 -6.668 1 98.38 55 ILE B C 1
ATOM 1272 O O . ILE B 1 55 ? 5.141 -9.812 -5.703 1 98.38 55 ILE B O 1
ATOM 1276 N N . LEU B 1 56 ? 5.395 -10.227 -7.844 1 98.31 56 LEU B N 1
ATOM 1277 C CA . LEU B 1 56 ? 6.023 -8.945 -8.133 1 98.31 56 LEU B CA 1
ATOM 1278 C C . LEU B 1 56 ? 5.09 -7.789 -7.789 1 98.31 56 LEU B C 1
ATOM 1280 O O . LEU B 1 56 ? 5.523 -6.777 -7.234 1 98.31 56 LEU B O 1
ATOM 1284 N N . MET B 1 57 ? 3.84 -7.941 -8.102 1 98.38 57 MET B N 1
ATOM 1285 C CA . MET B 1 57 ? 2.855 -6.91 -7.781 1 98.38 57 MET B CA 1
ATOM 1286 C C . MET B 1 57 ? 2.738 -6.727 -6.273 1 98.38 57 MET B C 1
ATOM 1288 O O . MET B 1 57 ? 2.73 -5.594 -5.781 1 98.38 57 MET B O 1
ATOM 1292 N N . ALA B 1 58 ? 2.65 -7.812 -5.559 1 98.31 58 ALA B N 1
ATOM 1293 C CA . ALA B 1 58 ? 2.566 -7.762 -4.102 1 98.31 58 ALA B CA 1
ATOM 1294 C C . ALA B 1 58 ? 3.793 -7.078 -3.506 1 98.31 58 ALA B C 1
ATOM 1296 O O . ALA B 1 58 ? 3.666 -6.18 -2.668 1 98.31 58 ALA B O 1
ATOM 1297 N N . ILE B 1 59 ? 4.949 -7.473 -3.939 1 98 59 ILE B N 1
ATOM 1298 C CA . ILE B 1 59 ? 6.199 -6.941 -3.406 1 98 59 ILE B CA 1
ATOM 1299 C C . ILE B 1 59 ? 6.297 -5.449 -3.709 1 98 59 ILE B C 1
ATOM 1301 O O . ILE B 1 59 ? 6.656 -4.652 -2.836 1 98 59 ILE B O 1
ATOM 1305 N N . ASN B 1 60 ? 6.035 -5.09 -4.941 1 96.81 60 ASN B N 1
ATOM 1306 C CA . ASN B 1 60 ? 6.078 -3.684 -5.332 1 96.81 60 ASN B CA 1
ATOM 1307 C C . ASN B 1 60 ? 5.098 -2.846 -4.516 1 96.81 60 ASN B C 1
ATOM 1309 O O . ASN B 1 60 ? 5.426 -1.737 -4.09 1 96.81 60 ASN B O 1
ATOM 1313 N N . THR B 1 61 ? 3.938 -3.363 -4.324 1 98 61 THR B N 1
ATOM 1314 C CA . THR B 1 61 ? 2.918 -2.643 -3.57 1 98 61 THR B CA 1
ATOM 1315 C C . THR B 1 61 ? 3.309 -2.535 -2.098 1 98 61 THR B C 1
ATOM 1317 O O . THR B 1 61 ? 3.135 -1.483 -1.479 1 98 61 THR B O 1
ATOM 1320 N N . LEU B 1 62 ? 3.818 -3.619 -1.51 1 97.56 62 LEU B N 1
ATOM 1321 C CA . LEU B 1 62 ? 4.281 -3.596 -0.127 1 97.56 62 LEU B CA 1
ATOM 1322 C C . LEU B 1 62 ? 5.43 -2.607 0.046 1 97.56 62 LEU B C 1
ATOM 1324 O O . LEU B 1 62 ? 5.473 -1.865 1.03 1 97.56 62 LEU B O 1
ATOM 1328 N N . SER B 1 63 ? 6.344 -2.627 -0.878 1 96.69 63 SER B N 1
ATOM 1329 C CA . SER B 1 63 ? 7.449 -1.677 -0.866 1 96.69 63 SER B CA 1
ATOM 1330 C C . SER B 1 63 ? 6.945 -0.238 -0.842 1 96.69 63 SER B C 1
ATOM 1332 O O . SER B 1 63 ? 7.395 0.57 -0.026 1 96.69 63 SER B O 1
ATOM 1334 N N . THR B 1 64 ? 6.047 0.092 -1.716 1 95.88 64 THR B N 1
ATOM 1335 C CA . THR B 1 64 ? 5.465 1.427 -1.781 1 95.88 64 THR B CA 1
ATOM 1336 C C . THR B 1 64 ? 4.738 1.765 -0.482 1 95.88 64 THR B C 1
ATOM 1338 O O . THR B 1 64 ? 4.863 2.879 0.033 1 95.88 64 THR B O 1
ATOM 1341 N N . GLN B 1 65 ? 3.996 0.804 0.022 1 95.19 65 GLN B N 1
ATOM 1342 C CA . GLN B 1 65 ? 3.252 1.01 1.26 1 95.19 65 GLN B CA 1
ATOM 1343 C C . GLN B 1 65 ? 4.188 1.35 2.416 1 95.19 65 GLN B C 1
ATOM 1345 O O . GLN B 1 65 ? 3.918 2.27 3.189 1 95.19 65 GLN B O 1
ATOM 1350 N N . LEU B 1 66 ? 5.215 0.612 2.561 1 95.25 66 LEU B N 1
ATOM 1351 C CA . LEU B 1 66 ? 6.164 0.847 3.643 1 95.25 66 LEU B CA 1
ATOM 1352 C C . LEU B 1 66 ? 6.797 2.229 3.52 1 95.25 66 LEU B C 1
ATOM 1354 O O . LEU B 1 66 ? 6.98 2.924 4.52 1 95.25 66 LEU B O 1
ATOM 1358 N N . SER B 1 67 ? 7.113 2.625 2.297 1 94.56 67 SER B N 1
ATOM 1359 C CA . SER B 1 67 ? 7.648 3.961 2.061 1 94.56 67 SER B CA 1
ATOM 1360 C C . SER B 1 67 ? 6.641 5.039 2.439 1 94.56 67 SER B C 1
ATOM 1362 O O . SER B 1 67 ? 7 6.051 3.043 1 94.56 67 SER B O 1
ATOM 1364 N N . ARG B 1 68 ? 5.398 4.801 2.105 1 93.25 68 ARG B N 1
ATOM 1365 C CA . ARG B 1 68 ? 4.34 5.766 2.393 1 93.25 68 ARG B CA 1
ATOM 1366 C C . ARG B 1 68 ? 4.094 5.875 3.895 1 93.25 68 ARG B C 1
ATOM 1368 O O . ARG B 1 68 ? 3.762 6.953 4.395 1 93.25 68 ARG B O 1
ATOM 1375 N N . GLU B 1 69 ? 4.258 4.758 4.602 1 92.12 69 GLU B N 1
ATOM 1376 C CA . GLU B 1 69 ? 4.062 4.781 6.047 1 92.12 69 GLU B CA 1
ATOM 1377 C C . GLU B 1 69 ? 5.09 5.688 6.727 1 92.12 69 GLU B C 1
ATOM 1379 O O . GLU B 1 69 ? 4.77 6.383 7.691 1 92.12 69 GLU B O 1
ATOM 1384 N N . ILE B 1 70 ? 6.25 5.715 6.238 1 90.75 70 ILE B N 1
ATOM 1385 C CA . ILE B 1 70 ? 7.289 6.605 6.746 1 90.75 70 ILE B CA 1
ATOM 1386 C C . ILE B 1 70 ? 6.895 8.062 6.488 1 90.75 70 ILE B C 1
ATOM 1388 O O . ILE B 1 70 ? 7.023 8.914 7.371 1 90.75 70 ILE B O 1
ATOM 1392 N N . ALA B 1 71 ? 6.395 8.32 5.324 1 90.31 71 ALA B N 1
ATOM 1393 C CA . ALA B 1 71 ? 5.953 9.664 4.953 1 90.31 71 ALA B CA 1
ATOM 1394 C C . ALA B 1 71 ? 4.785 10.109 5.824 1 90.31 71 ALA B C 1
ATOM 1396 O O . ALA B 1 71 ? 4.715 11.273 6.223 1 90.31 71 ALA B O 1
ATOM 1397 N N . ILE B 1 72 ? 3.879 9.211 6.07 1 93.19 72 ILE B N 1
ATOM 1398 C CA . ILE B 1 72 ? 2.703 9.5 6.883 1 93.19 72 ILE B CA 1
ATOM 1399 C C . ILE B 1 72 ? 3.135 9.898 8.297 1 93.19 72 ILE B C 1
ATOM 1401 O O . ILE B 1 72 ? 2.594 10.836 8.875 1 93.19 72 ILE B O 1
ATOM 1405 N N . GLU B 1 73 ? 4.066 9.195 8.828 1 92.75 73 GLU B N 1
ATOM 1406 C CA . GLU B 1 73 ? 4.57 9.523 10.156 1 92.75 73 GLU B CA 1
ATOM 1407 C C . GLU B 1 73 ? 5.129 10.945 10.195 1 92.75 73 GLU B C 1
ATOM 1409 O O . GLU B 1 73 ? 4.883 11.688 11.156 1 92.75 73 GLU B O 1
ATOM 1414 N N . LYS B 1 74 ? 5.832 11.258 9.188 1 93.5 74 LYS B N 1
ATOM 1415 C CA . LYS B 1 74 ? 6.383 12.609 9.094 1 93.5 74 LYS B CA 1
ATOM 1416 C C . LYS B 1 74 ? 5.273 13.648 8.984 1 93.5 74 LYS B C 1
ATOM 1418 O O . LYS B 1 74 ? 5.348 14.711 9.609 1 93.5 74 LYS B O 1
ATOM 1423 N N . MET B 1 75 ? 4.273 13.312 8.234 1 94.25 75 MET B N 1
ATOM 1424 C CA . MET B 1 75 ? 3.143 14.219 8.062 1 94.25 75 MET B CA 1
ATOM 1425 C C . MET B 1 75 ? 2.379 14.391 9.367 1 94.25 75 MET B C 1
ATOM 1427 O O . MET B 1 75 ? 1.96 15.5 9.711 1 94.25 75 MET B O 1
ATOM 1431 N N . GLU B 1 76 ? 2.23 13.289 10.039 1 94.12 76 GLU B N 1
ATOM 1432 C CA . GLU B 1 76 ? 1.545 13.344 11.328 1 94.12 76 GLU B CA 1
ATOM 1433 C C . GLU B 1 76 ? 2.307 14.227 12.32 1 94.12 76 GLU B C 1
ATOM 1435 O O . GLU B 1 76 ? 1.701 15 13.062 1 94.12 76 GLU B O 1
ATOM 1440 N N . ALA B 1 77 ? 3.586 14.109 12.32 1 94.5 77 ALA B N 1
ATOM 1441 C CA . ALA B 1 77 ? 4.418 14.945 13.188 1 94.5 77 ALA B CA 1
ATOM 1442 C C . ALA B 1 77 ? 4.289 16.422 12.82 1 94.5 77 ALA B C 1
ATOM 1444 O O . ALA B 1 77 ? 4.223 17.281 13.695 1 94.5 77 ALA B O 1
ATOM 1445 N N . GLU B 1 78 ? 4.238 16.625 11.555 1 93.88 78 GLU B N 1
ATOM 1446 C CA . GLU B 1 78 ? 4.09 18 11.062 1 93.88 78 GLU B CA 1
ATOM 1447 C C . GLU B 1 78 ? 2.727 18.562 11.445 1 93.88 78 GLU B C 1
ATOM 1449 O O . GLU B 1 78 ? 2.621 19.734 11.828 1 93.88 78 GLU B O 1
ATOM 1454 N N . ILE B 1 79 ? 1.701 17.828 11.32 1 93.81 79 ILE B N 1
ATOM 1455 C CA . ILE B 1 79 ? 0.345 18.25 11.656 1 93.81 79 ILE B CA 1
ATOM 1456 C C . ILE B 1 79 ? 0.26 18.578 13.148 1 93.81 79 ILE B C 1
ATOM 1458 O O . ILE B 1 79 ? -0.318 19.594 13.531 1 93.81 79 ILE B O 1
ATOM 1462 N N . LEU B 1 80 ? 0.873 17.734 13.922 1 93.12 80 LEU B N 1
ATOM 1463 C CA . LEU B 1 80 ? 0.867 17.969 15.367 1 93.12 80 LEU B CA 1
ATOM 1464 C C . LEU B 1 80 ? 1.581 19.266 15.719 1 93.12 80 LEU B C 1
ATOM 1466 O O . LEU B 1 80 ? 1.085 20.047 16.531 1 93.12 80 LEU B O 1
ATOM 1470 N N . ASP B 1 81 ? 2.699 19.484 15.102 1 94.31 81 ASP B N 1
ATOM 1471 C CA . ASP B 1 81 ? 3.463 20.703 15.328 1 94.31 81 ASP B CA 1
ATOM 1472 C C . ASP B 1 81 ? 2.656 21.938 14.922 1 94.31 81 ASP B C 1
ATOM 1474 O O . ASP B 1 81 ? 2.596 22.922 15.664 1 94.31 81 ASP B O 1
ATOM 1478 N N . LEU B 1 82 ? 1.949 21.875 13.828 1 92.19 82 LEU B N 1
ATOM 1479 C CA . LEU B 1 82 ? 1.181 23 13.305 1 92.19 82 LEU B CA 1
ATOM 1480 C C . LEU B 1 82 ? -0.058 23.25 14.156 1 92.19 82 LEU B C 1
ATOM 1482 O O . LEU B 1 82 ? -0.448 24.406 14.367 1 92.19 82 LEU B O 1
ATOM 1486 N N . ARG B 1 83 ? -0.623 22.141 14.609 1 91.75 83 ARG B N 1
ATOM 1487 C CA . ARG B 1 83 ? -1.783 22.297 15.484 1 91.75 83 ARG B CA 1
ATOM 1488 C C . ARG B 1 83 ? -1.4 22.969 16.797 1 91.75 83 ARG B C 1
ATOM 1490 O O . ARG B 1 83 ? -2.129 23.844 17.297 1 91.75 83 ARG B O 1
ATOM 1497 N N . GLN B 1 84 ? -0.3 22.656 17.328 1 92.25 84 GLN B N 1
ATOM 1498 C CA . GLN B 1 84 ? 0.196 23.266 18.547 1 92.25 84 GLN B CA 1
ATOM 1499 C C . GLN B 1 84 ? 0.517 24.734 18.344 1 92.25 84 GLN B C 1
ATOM 1501 O O . GLN B 1 84 ? 0.184 25.578 19.172 1 92.25 84 GLN B O 1
ATOM 1506 N N . LYS B 1 85 ? 1.077 25.016 17.281 1 89.31 85 LYS B N 1
ATOM 1507 C CA . LYS B 1 85 ? 1.426 26.406 16.969 1 89.31 85 LYS B CA 1
ATOM 1508 C C . LYS B 1 85 ? 0.175 27.25 16.766 1 89.31 85 LYS B C 1
ATOM 1510 O O . LYS B 1 85 ? 0.129 28.406 17.203 1 89.31 85 LYS B O 1
ATOM 1515 N N . THR B 1 86 ? -0.802 26.641 16.125 1 88.62 86 THR B N 1
ATOM 1516 C CA . THR B 1 86 ? -2.051 27.359 15.891 1 88.62 86 THR B CA 1
ATOM 1517 C C . THR B 1 86 ? -2.793 27.594 17.203 1 88.62 86 THR B C 1
ATOM 1519 O O . THR B 1 86 ? -3.352 28.672 17.422 1 88.62 86 THR B O 1
ATOM 1522 N N . LEU B 1 87 ? -2.791 26.641 17.984 1 85.94 87 LEU B N 1
ATOM 1523 C CA . LEU B 1 87 ? -3.459 26.766 19.281 1 85.94 87 LEU B CA 1
ATOM 1524 C C . LEU B 1 87 ? -2.787 27.828 20.141 1 85.94 87 LEU B C 1
ATOM 1526 O O . LEU B 1 87 ? -3.467 28.625 20.781 1 85.94 87 LEU B O 1
ATOM 1530 N N . VAL B 1 88 ? -1.523 27.875 20.203 1 85.56 88 VAL B N 1
ATOM 1531 C CA . VAL B 1 88 ? -0.769 28.844 20.984 1 85.56 88 VAL B CA 1
ATOM 1532 C C . VAL B 1 88 ? -1.04 30.25 20.469 1 85.56 88 VAL B C 1
ATOM 1534 O O . VAL B 1 88 ? -1.203 31.203 21.234 1 85.56 88 VAL B O 1
ATOM 1537 N N . GLY B 1 89 ? -1.123 30.375 19.188 1 81.12 89 GLY B N 1
ATOM 1538 C CA . GLY B 1 89 ? -1.435 31.672 18.609 1 81.12 89 GLY B CA 1
ATOM 1539 C C . GLY B 1 89 ? -2.818 32.188 18.969 1 81.12 89 GLY B C 1
ATOM 1540 O O . GLY B 1 89 ? -2.992 33.344 19.281 1 81.12 89 GLY B O 1
ATOM 1541 N N . LEU B 1 90 ? -3.732 31.328 19.031 1 81.81 90 LEU B N 1
ATOM 1542 C CA . LEU B 1 90 ? -5.105 31.672 19.375 1 81.81 90 LEU B CA 1
ATOM 1543 C C . LEU B 1 90 ? -5.215 32.062 20.844 1 81.81 90 LEU B C 1
ATOM 1545 O O . LEU B 1 90 ? -5.934 33 21.203 1 81.81 90 LEU B O 1
ATOM 1549 N N . GLN B 1 91 ? -4.555 31.344 21.703 1 85.06 91 GLN B N 1
ATOM 1550 C CA . GLN B 1 91 ? -4.551 31.641 23.141 1 85.06 91 GLN B CA 1
ATOM 1551 C C . GLN B 1 91 ? -3.934 33 23.422 1 85.06 91 GLN B C 1
ATOM 1553 O O . GLN B 1 91 ? -4.441 33.75 24.25 1 85.06 91 GLN B O 1
ATOM 1558 N N . GLU B 1 92 ? -2.857 33.375 22.812 1 84.88 92 GLU B N 1
ATOM 1559 C CA . GLU B 1 92 ? -2.197 34.656 22.969 1 84.88 92 GLU B CA 1
ATOM 1560 C C . GLU B 1 92 ? -3.102 35.812 22.516 1 84.88 92 GLU B C 1
ATOM 1562 O O . GLU B 1 92 ? -3.15 36.844 23.156 1 84.88 92 GLU B O 1
ATOM 1567 N N . LYS B 1 93 ? -3.879 35.625 21.531 1 83.25 93 LYS B N 1
ATOM 1568 C CA . LYS B 1 93 ? -4.82 36.625 21.047 1 83.25 93 LYS B CA 1
ATOM 1569 C C . LYS B 1 93 ? -5.965 36.812 22.031 1 83.25 93 LYS B C 1
ATOM 1571 O O . LYS B 1 93 ? -6.375 37.969 22.281 1 83.25 93 LYS B O 1
ATOM 1576 N N . ALA B 1 94 ? -6.434 35.781 22.531 1 86 94 ALA B N 1
ATOM 1577 C CA . ALA B 1 94 ? -7.52 35.844 23.5 1 86 94 ALA B CA 1
ATOM 1578 C C . ALA B 1 94 ? -7.086 36.594 24.75 1 86 94 ALA B C 1
ATOM 1580 O O . ALA B 1 94 ? -7.844 37.406 25.281 1 86 94 ALA B O 1
ATOM 1581 N N . ASN B 1 95 ? -5.883 36.406 25.141 1 86.62 95 ASN B N 1
ATOM 1582 C CA . ASN B 1 95 ? -5.348 37.062 26.328 1 86.62 95 ASN B CA 1
ATOM 1583 C C . ASN B 1 95 ? -5.141 38.562 26.109 1 86.62 95 ASN B C 1
ATOM 1585 O O . ASN B 1 95 ? -5.281 39.344 27.031 1 86.62 95 ASN B O 1
ATOM 1589 N N . GLN B 1 96 ? -4.734 39.094 25 1 79.12 96 GLN B N 1
ATOM 1590 C CA . GLN B 1 96 ? -4.52 40.5 24.672 1 79.12 96 GLN B CA 1
ATOM 1591 C C . GLN B 1 96 ? -5.84 41.25 24.609 1 79.12 96 GLN B C 1
ATOM 1593 O O . GLN B 1 96 ? -5.918 42.406 25.047 1 79.12 96 GLN B O 1
ATOM 1598 N N . ILE B 1 97 ? -6.867 40.688 24.156 1 78.56 97 ILE B N 1
ATOM 1599 C CA . ILE B 1 97 ? -8.18 41.312 24.094 1 78.56 97 ILE B CA 1
ATOM 1600 C C . ILE B 1 97 ? -8.711 41.562 25.5 1 78.56 97 ILE B C 1
ATOM 1602 O O . ILE B 1 97 ? -9.289 42.594 25.781 1 78.56 97 ILE B O 1
ATOM 1606 N N . ASP B 1 98 ? -8.555 40.656 26.438 1 78.81 98 ASP B N 1
ATOM 1607 C CA . ASP B 1 98 ? -9.023 40.781 27.828 1 78.81 98 ASP B CA 1
ATOM 1608 C C . ASP B 1 98 ? -8.281 41.875 28.562 1 78.81 98 ASP B C 1
ATOM 1610 O O . ASP B 1 98 ? -8.875 42.594 29.375 1 78.81 98 ASP B O 1
ATOM 1614 N N . VAL B 1 99 ? -7.066 42.219 28.266 1 78.56 99 VAL B N 1
ATOM 1615 C CA . VAL B 1 99 ? -6.273 43.25 28.938 1 78.56 99 VAL B CA 1
ATOM 1616 C C . VAL B 1 99 ? -6.68 44.625 28.438 1 78.56 99 VAL B C 1
ATOM 1618 O O . VAL B 1 99 ? -6.727 45.594 29.219 1 78.56 99 VAL B O 1
ATOM 1621 N N . ASN B 1 100 ? -6.996 44.781 27.234 1 66.94 100 ASN B N 1
ATOM 1622 C CA . ASN B 1 100 ? -7.363 46.094 26.719 1 66.94 100 ASN B CA 1
ATOM 1623 C C . ASN B 1 100 ? -8.766 46.5 27.156 1 66.94 100 ASN B C 1
ATOM 1625 O O . ASN B 1 100 ? -9.156 47.656 27 1 66.94 100 ASN B O 1
ATOM 1629 N N . GLU B 1 101 ? -9.531 45.562 27.438 1 66.5 101 GLU B N 1
ATOM 1630 C CA . GLU B 1 101 ? -10.891 45.875 27.875 1 66.5 101 GLU B CA 1
ATOM 1631 C C . GLU B 1 101 ? -10.93 46.25 29.359 1 66.5 101 GLU B C 1
ATOM 1633 O O . GLU B 1 101 ? -11.914 46.812 29.828 1 66.5 101 GLU B O 1
ATOM 1638 N N . VAL B 1 102 ? -9.75 46.031 29.969 1 58.72 102 VAL B N 1
ATOM 1639 C CA . VAL B 1 102 ? -9.734 46.625 31.312 1 58.72 102 VAL B CA 1
ATOM 1640 C C . VAL B 1 102 ? -9.109 48 31.266 1 58.72 102 VAL B C 1
ATOM 1642 O O . VAL B 1 102 ? -8.133 48.25 30.547 1 58.72 102 VAL B O 1
#

Secondary structure (DSSP, 8-state):
----EEEEEEETTEEEEEEESS-HHHHHHHHHHHHHHHHHHHHH-TT--HHHHHHHHHHHHHHHHHHHHHHHHHHHHHHHHHHHHHHHHHHHHHHHHHHHT-/----EEEEEEETTEEEEEEESS-HHHHHHHHHHHHHHHHHHHHH-TT--HHHHHHHHHHHHHHHHHHHHHHHHHHHHHHHHHHHHHHHHHHHHHHHHHHHT-

Solvent-accessible surface area (backbone atoms only — not comparable to full-atom values): 11395 Å² total; per-residue (Å²): 125,80,60,78,30,81,45,82,44,76,55,87,92,46,72,44,80,41,80,34,74,60,55,68,71,60,50,50,49,45,48,50,52,50,51,53,51,48,52,53,50,38,71,76,37,73,83,59,51,64,48,57,51,26,42,53,46,22,51,53,38,45,46,52,42,54,54,49,50,53,51,48,50,53,49,52,52,49,42,52,53,42,51,52,54,43,52,53,53,52,54,55,52,56,55,54,57,58,56,70,74,96,125,80,61,79,31,81,44,84,45,74,55,86,92,45,73,45,80,41,80,36,74,61,53,68,71,59,50,51,50,45,50,51,53,49,51,52,50,48,51,53,50,36,70,76,36,76,82,58,50,64,47,56,51,24,42,52,48,26,52,53,38,45,48,50,42,57,55,47,50,55,51,48,53,54,48,50,53,48,43,52,54,40,50,51,52,43,51,53,53,52,54,55,51,58,55,54,54,61,56,69,74,98

Radius of gyration: 24.49 Å; Cα contacts (8 Å, |Δi|>4): 166; chains: 2; bounding box: 46×80×53 Å

pLDDT: mean 91.92, std 9.09, range [47.09, 98.5]

Organism: Streptococcus pyogenes serotype M1 (NCBI:txid301447)